Protein AF-0000000084927824 (afdb_homodimer)

Nearest PDB structures (foldseek):
  4s1b-assembly3_A  TM=7.396E-01  e=1.017E-05  Listeria monocytogenes EGD-e
  4s1b-assembly3_D-2  TM=6.831E-01  e=2.307E-05  Listeria monocytogenes EGD-e
  4s1c-assembly3_D-2  TM=7.052E-01  e=4.752E-05  Listeria monocytogenes EGD-e
  4s1c-assembly3_A  TM=6.854E-01  e=6.346E-05  Listeria monocytogenes EGD-e
  3tmc-assembly2_B  TM=7.322E-01  e=1.745E-04  Bdellovibrio bacteriovorus HD100

Structure (mmCIF, N/CA/C/O backbone):
data_AF-0000000084927824-model_v1
#
loop_
_entity.id
_entity.type
_entity.pdbx_description
1 polymer 'Metal dependent phosphohydrolase'
#
loop_
_atom_site.group_PDB
_atom_site.id
_atom_site.type_symbol
_atom_site.label_atom_id
_atom_site.label_alt_id
_atom_site.label_comp_id
_atom_site.label_asym_id
_atom_site.label_entity_id
_atom_site.label_seq_id
_atom_site.pdbx_PDB_ins_code
_atom_site.Cartn_x
_atom_site.Cartn_y
_atom_site.Cartn_z
_atom_site.occupancy
_atom_site.B_iso_or_equiv
_atom_site.auth_seq_id
_atom_site.auth_comp_id
_atom_site.auth_asym_id
_atom_site.auth_atom_id
_atom_site.pdbx_PDB_model_num
ATOM 1 N N . MET A 1 1 ? 12.656 4.324 -5.793 1 50.69 1 MET A N 1
ATOM 2 C CA . MET A 1 1 ? 11.93 4.684 -4.582 1 50.69 1 MET A CA 1
ATOM 3 C C . MET A 1 1 ? 10.461 4.285 -4.684 1 50.69 1 MET A C 1
ATOM 5 O O . MET A 1 1 ? 9.93 4.137 -5.789 1 50.69 1 MET A O 1
ATOM 9 N N . GLU A 1 2 ? 9.922 3.826 -3.609 1 74.81 2 GLU A N 1
ATOM 10 C CA . GLU A 1 2 ? 8.68 3.16 -3.225 1 74.81 2 GLU A CA 1
ATOM 11 C C . GLU A 1 2 ? 7.461 3.961 -3.678 1 74.81 2 GLU A C 1
ATOM 13 O O . GLU A 1 2 ? 6.363 3.412 -3.803 1 74.81 2 GLU A O 1
ATOM 18 N N . GLN A 1 3 ? 7.871 5.094 -4.488 1 82.06 3 GLN A N 1
ATOM 19 C CA . GLN A 1 3 ? 6.707 5.934 -4.75 1 82.06 3 GLN A CA 1
ATOM 20 C C . GLN A 1 3 ? 5.945 5.445 -5.98 1 82.06 3 GLN A C 1
ATOM 22 O O . GLN A 1 3 ? 4.715 5.496 -6.012 1 82.06 3 GLN A O 1
ATOM 27 N N . ASN A 1 4 ? 6.703 4.867 -6.902 1 89.62 4 ASN A N 1
ATOM 28 C CA . ASN A 1 4 ? 6.059 4.375 -8.117 1 89.62 4 ASN A CA 1
ATOM 29 C C . ASN A 1 4 ? 5.203 3.143 -7.832 1 89.62 4 ASN A C 1
ATOM 31 O O . ASN A 1 4 ? 4.133 2.979 -8.422 1 89.62 4 ASN A O 1
ATOM 35 N N . VAL A 1 5 ? 5.625 2.363 -6.902 1 93.88 5 VAL A N 1
ATOM 36 C CA . VAL A 1 5 ? 4.949 1.104 -6.613 1 93.88 5 VAL A CA 1
ATOM 37 C C . VAL A 1 5 ? 3.633 1.377 -5.887 1 93.88 5 VAL A C 1
ATOM 39 O O . VAL A 1 5 ? 2.598 0.804 -6.23 1 93.88 5 VAL A O 1
ATOM 42 N N . MET A 1 6 ? 3.658 2.311 -4.945 1 92.75 6 MET A N 1
ATOM 43 C CA . MET A 1 6 ? 2.449 2.617 -4.188 1 92.75 6 MET A CA 1
ATOM 44 C C . MET A 1 6 ? 1.394 3.262 -5.078 1 92.75 6 MET A C 1
ATOM 46 O O . MET A 1 6 ? 0.219 2.893 -5.023 1 92.75 6 MET A O 1
ATOM 50 N N . TRP A 1 7 ? 1.864 4.18 -5.863 1 92.12 7 TRP A N 1
ATOM 51 C CA . TRP A 1 7 ? 0.944 4.805 -6.809 1 92.12 7 TRP A CA 1
ATOM 52 C C . TRP A 1 7 ? 0.342 3.77 -7.75 1 92.12 7 TRP A C 1
ATOM 54 O O . TRP A 1 7 ? -0.869 3.766 -7.988 1 92.12 7 TRP A O 1
ATOM 64 N N . ALA A 1 8 ? 1.164 2.91 -8.289 1 95.5 8 ALA A N 1
ATOM 65 C CA . ALA A 1 8 ? 0.701 1.881 -9.219 1 95.5 8 ALA A CA 1
ATOM 66 C C . ALA A 1 8 ? -0.326 0.967 -8.555 1 95.5 8 ALA A C 1
ATOM 68 O O . ALA A 1 8 ? -1.367 0.664 -9.141 1 95.5 8 ALA A O 1
ATOM 69 N N . PHE A 1 9 ? -0.069 0.559 -7.328 1 96.56 9 PHE A N 1
ATOM 70 C CA . PHE A 1 9 ? -0.95 -0.364 -6.621 1 96.56 9 PHE A CA 1
ATOM 71 C C . PHE A 1 9 ? -2.332 0.248 -6.426 1 96.56 9 PHE A C 1
ATOM 73 O O . PHE A 1 9 ? -3.346 -0.396 -6.703 1 96.56 9 PHE A O 1
ATOM 80 N N . PHE A 1 10 ? -2.346 1.516 -6.055 1 95.12 10 PHE A N 1
ATOM 81 C CA . PHE A 1 10 ? -3.627 2.143 -5.75 1 95.12 10 PHE A CA 1
ATOM 82 C C . PHE A 1 10 ? -4.289 2.666 -7.02 1 95.12 10 PHE A C 1
ATOM 84 O O . PHE A 1 10 ? -5.402 3.195 -6.973 1 95.12 10 PHE A O 1
ATOM 91 N N . SER A 1 11 ? -3.656 2.49 -8.172 1 95 11 SER A N 1
ATOM 92 C CA . SER A 1 11 ? -4.262 2.812 -9.453 1 95 11 SER A CA 1
ATOM 93 C C . SER A 1 11 ? -4.949 1.596 -10.062 1 95 11 SER A C 1
ATOM 95 O O . SER A 1 11 ? -5.648 1.711 -11.078 1 95 11 SER A O 1
ATOM 97 N N . LEU A 1 12 ? -4.785 0.418 -9.453 1 96.88 12 LEU A N 1
ATOM 98 C CA . LEU A 1 12 ? -5.441 -0.801 -9.922 1 96.88 12 LEU A CA 1
ATOM 99 C C . LEU A 1 12 ? -6.941 -0.74 -9.664 1 96.88 12 LEU A C 1
ATOM 101 O O . LEU A 1 12 ? -7.398 -0.007 -8.789 1 96.88 12 LEU A O 1
ATOM 105 N N . PRO A 1 13 ? -7.711 -1.56 -10.445 1 95.25 13 PRO A N 1
ATOM 106 C CA . PRO A 1 13 ? -9.133 -1.683 -10.125 1 95.25 13 PRO A CA 1
ATOM 107 C C . PRO A 1 13 ? -9.383 -2.186 -8.703 1 95.25 13 PRO A C 1
ATOM 109 O O . PRO A 1 13 ? -8.641 -3.045 -8.211 1 95.25 13 PRO A O 1
ATOM 112 N N . PRO A 1 14 ? -10.438 -1.718 -8.07 1 93.94 14 PRO A N 1
ATOM 113 C CA . PRO A 1 14 ? -10.719 -2.08 -6.68 1 93.94 14 PRO A CA 1
ATOM 114 C C . PRO A 1 14 ? -10.781 -3.59 -6.465 1 93.94 14 PRO A C 1
ATOM 116 O O . PRO A 1 14 ? -10.336 -4.09 -5.426 1 93.94 14 PRO A O 1
ATOM 119 N N . SER A 1 15 ? -11.297 -4.277 -7.438 1 92.94 15 SER A N 1
ATOM 120 C CA . SER A 1 15 ? -11.406 -5.723 -7.293 1 92.94 15 SER A CA 1
ATOM 121 C C . SER A 1 15 ? -10.039 -6.383 -7.215 1 92.94 15 SER A C 1
ATOM 123 O O . SER A 1 15 ? -9.844 -7.344 -6.465 1 92.94 15 SER A O 1
ATOM 125 N N . ILE A 1 16 ? -9.062 -5.859 -7.961 1 95.56 16 ILE A N 1
ATOM 126 C CA . ILE A 1 16 ? -7.711 -6.402 -7.965 1 95.56 16 ILE A CA 1
ATOM 127 C C . ILE A 1 16 ? -7.012 -6.051 -6.652 1 95.56 16 ILE A C 1
ATOM 129 O O . ILE A 1 16 ? -6.312 -6.883 -6.074 1 95.56 16 ILE A O 1
ATOM 133 N N . ILE A 1 17 ? -7.262 -4.832 -6.184 1 95.81 17 ILE A N 1
ATOM 134 C CA . ILE A 1 17 ? -6.684 -4.398 -4.914 1 95.81 17 ILE A CA 1
ATOM 135 C C . ILE A 1 17 ? -7.191 -5.289 -3.785 1 95.81 17 ILE A C 1
ATOM 137 O O . ILE A 1 17 ? -6.406 -5.793 -2.979 1 95.81 17 ILE A O 1
ATOM 141 N N . LYS A 1 18 ? -8.453 -5.527 -3.771 1 93.06 18 LYS A N 1
ATOM 142 C CA . LYS A 1 18 ? -9.055 -6.359 -2.736 1 93.06 18 LYS A CA 1
ATOM 143 C C . LYS A 1 18 ? -8.492 -7.777 -2.773 1 93.06 18 LYS A C 1
ATOM 145 O O . LYS A 1 18 ? -8.125 -8.336 -1.735 1 93.06 18 LYS A O 1
ATOM 150 N N . HIS A 1 19 ? -8.453 -8.297 -3.916 1 93.62 19 HIS A N 1
ATOM 151 C CA . HIS A 1 19 ? -7.875 -9.633 -4.09 1 93.62 19 HIS A CA 1
ATOM 152 C C . HIS A 1 19 ? -6.438 -9.68 -3.582 1 93.62 19 HIS A C 1
ATOM 154 O O . HIS A 1 19 ? -6.066 -10.586 -2.84 1 93.62 19 HIS A O 1
ATOM 160 N N . SER A 1 20 ? -5.617 -8.711 -3.982 1 96.31 20 SER A N 1
ATOM 161 C CA . SER A 1 20 ? -4.207 -8.664 -3.609 1 96.31 20 SER A CA 1
ATOM 162 C C . SER A 1 20 ? -4.039 -8.578 -2.096 1 96.31 20 SER A C 1
ATOM 164 O O . SER A 1 20 ? -3.158 -9.227 -1.525 1 96.31 20 SER A O 1
ATOM 166 N N . ILE A 1 21 ? -4.906 -7.801 -1.459 1 94.44 21 ILE A N 1
ATOM 167 C CA . ILE A 1 21 ? -4.832 -7.645 -0.01 1 94.44 21 ILE A CA 1
ATOM 168 C C . ILE A 1 21 ? -5.184 -8.969 0.668 1 94.44 21 ILE A C 1
ATOM 170 O O . ILE A 1 21 ? -4.523 -9.375 1.626 1 94.44 21 ILE A O 1
ATOM 174 N N . ASN A 1 22 ? -6.203 -9.625 0.188 1 92.19 22 ASN A N 1
ATOM 175 C CA . ASN A 1 22 ? -6.582 -10.922 0.74 1 92.19 22 ASN A CA 1
ATOM 176 C C . ASN A 1 22 ? -5.453 -11.945 0.595 1 92.19 22 ASN A C 1
ATOM 178 O O . ASN A 1 22 ? -5.148 -12.672 1.537 1 92.19 22 ASN A O 1
ATOM 182 N N . VAL A 1 23 ? -4.887 -11.992 -0.559 1 93.56 23 VAL A N 1
ATOM 183 C CA . VAL A 1 23 ? -3.775 -12.898 -0.801 1 93.56 23 VAL A CA 1
ATOM 184 C C . VAL A 1 23 ? -2.623 -12.578 0.145 1 93.56 23 VAL A C 1
ATOM 186 O O . VAL A 1 23 ? -2.018 -13.477 0.732 1 93.56 23 VAL A O 1
ATOM 189 N N . ALA A 1 24 ? -2.322 -11.305 0.264 1 95.06 24 ALA A N 1
ATOM 190 C CA . ALA A 1 24 ? -1.24 -10.852 1.138 1 95.06 24 ALA A CA 1
ATOM 191 C C . ALA A 1 24 ? -1.473 -11.312 2.576 1 95.06 24 ALA A C 1
ATOM 193 O O . ALA A 1 24 ? -0.564 -11.844 3.221 1 95.06 24 ALA A O 1
ATOM 194 N N . LYS A 1 25 ? -2.658 -11.156 3.066 1 92.12 25 LYS A N 1
ATOM 195 C CA . LYS A 1 25 ? -2.99 -11.523 4.441 1 92.12 25 LYS A CA 1
ATOM 196 C C . LYS A 1 25 ? -2.898 -13.031 4.648 1 92.12 25 LYS A C 1
ATOM 198 O O . LYS A 1 25 ? -2.414 -13.492 5.684 1 92.12 25 LYS A O 1
ATOM 203 N N . LEU A 1 26 ? -3.361 -13.758 3.723 1 89.5 26 LEU A N 1
ATOM 204 C CA . LEU A 1 26 ? -3.273 -15.211 3.793 1 89.5 26 LEU A CA 1
ATOM 205 C C . LEU A 1 26 ? -1.818 -15.672 3.764 1 89.5 26 LEU A C 1
ATOM 207 O O . LEU A 1 26 ? -1.435 -16.578 4.508 1 89.5 26 LEU A O 1
ATOM 211 N N . CYS A 1 27 ? -1.072 -15.023 2.918 1 92.19 27 CYS A N 1
ATOM 212 C CA . CYS A 1 27 ? 0.355 -15.32 2.852 1 92.19 27 CYS A CA 1
ATOM 213 C C . CYS A 1 27 ? 1.029 -15.055 4.191 1 92.19 27 CYS A C 1
ATOM 215 O O . CYS A 1 27 ? 1.838 -15.859 4.656 1 92.19 27 CYS A O 1
ATOM 217 N N . GLN A 1 28 ? 0.671 -13.977 4.754 1 92.12 28 GLN A N 1
ATOM 218 C CA . GLN A 1 28 ? 1.229 -13.617 6.051 1 92.12 28 GLN A CA 1
ATOM 219 C C . GLN A 1 28 ? 0.93 -14.688 7.098 1 92.12 28 GLN A C 1
ATOM 221 O O . GLN A 1 28 ? 1.811 -15.07 7.871 1 92.12 28 GLN A O 1
ATOM 226 N N . LYS A 1 29 ? -0.23 -15.164 7.129 1 87.25 29 LYS A N 1
ATOM 227 C CA . LYS A 1 29 ? -0.645 -16.188 8.078 1 87.25 29 LYS A CA 1
ATOM 228 C C . LYS A 1 29 ? 0.129 -17.484 7.859 1 87.25 29 LYS A C 1
ATOM 230 O O . LYS A 1 29 ? 0.484 -18.172 8.82 1 87.25 29 LYS A O 1
ATOM 235 N N . ILE A 1 30 ? 0.366 -17.781 6.688 1 86.56 30 ILE A N 1
ATOM 236 C CA . ILE A 1 30 ? 1.065 -19 6.328 1 86.56 30 ILE A CA 1
ATOM 237 C C . ILE A 1 30 ? 2.543 -18.891 6.699 1 86.56 30 ILE A C 1
ATOM 239 O O . ILE A 1 30 ? 3.162 -19.859 7.121 1 86.56 30 ILE A O 1
ATOM 243 N N . ALA A 1 31 ? 3.094 -17.719 6.562 1 88.94 31 ALA A N 1
ATOM 244 C CA . ALA A 1 31 ? 4.508 -17.469 6.832 1 88.94 31 ALA A CA 1
ATOM 245 C C . ALA A 1 31 ? 4.891 -17.938 8.234 1 88.94 31 ALA A C 1
ATOM 247 O O . ALA A 1 31 ? 6 -18.438 8.445 1 88.94 31 ALA A O 1
ATOM 248 N N . GLN A 1 32 ? 3.99 -17.781 9.109 1 81.81 32 GLN A N 1
ATOM 249 C CA . GLN A 1 32 ? 4.238 -18.156 10.5 1 81.81 32 GLN A CA 1
ATOM 250 C C . GLN A 1 32 ? 4.52 -19.656 10.625 1 81.81 32 GLN A C 1
ATOM 252 O O . GLN A 1 32 ? 5.238 -20.078 11.531 1 81.81 32 GLN A O 1
ATOM 257 N N . HIS A 1 33 ? 4.059 -20.391 9.688 1 79.69 33 HIS A N 1
ATOM 258 C CA . HIS A 1 33 ? 4.203 -21.844 9.742 1 79.69 33 HIS A CA 1
ATOM 259 C C . HIS A 1 33 ? 5.469 -22.297 9.023 1 79.69 33 HIS A C 1
ATOM 261 O O . HIS A 1 33 ? 5.898 -23.438 9.18 1 79.69 33 HIS A O 1
ATOM 267 N N . PHE A 1 34 ? 6.145 -21.484 8.156 1 81.81 34 PHE A N 1
ATOM 268 C CA . PHE A 1 34 ? 7.285 -21.891 7.344 1 81.81 34 PHE A CA 1
ATOM 269 C C . PHE A 1 34 ? 8.531 -21.109 7.746 1 81.81 34 PHE A C 1
ATOM 271 O O . PHE A 1 34 ? 9.57 -21.203 7.086 1 81.81 34 PHE A O 1
ATOM 278 N N . ASP A 1 35 ? 8.625 -20.469 8.742 1 85.5 35 ASP A N 1
ATOM 279 C CA . ASP A 1 35 ? 9.766 -19.672 9.211 1 85.5 35 ASP A CA 1
ATOM 280 C C . ASP A 1 35 ? 10.18 -18.641 8.164 1 85.5 35 ASP A C 1
ATOM 282 O O . ASP A 1 35 ? 11.352 -18.547 7.809 1 85.5 35 ASP A O 1
ATOM 286 N N . ILE A 1 36 ? 9.289 -18.219 7.461 1 90.94 36 ILE A N 1
ATOM 287 C CA . ILE A 1 36 ? 9.484 -17.156 6.488 1 90.94 36 ILE A CA 1
ATOM 288 C C . ILE A 1 36 ? 9.102 -15.805 7.109 1 90.94 36 ILE A C 1
ATOM 290 O O . ILE A 1 36 ? 8.156 -15.734 7.902 1 90.94 36 ILE A O 1
ATOM 294 N N . ASP A 1 37 ? 9.883 -14.766 6.754 1 94.19 37 ASP A N 1
ATOM 295 C CA . ASP A 1 37 ? 9.523 -13.422 7.199 1 94.19 37 ASP A CA 1
ATOM 296 C C . ASP A 1 37 ? 8.102 -13.062 6.762 1 94.19 37 ASP A C 1
ATOM 298 O O . ASP A 1 37 ? 7.812 -13.016 5.566 1 94.19 37 ASP A O 1
ATOM 302 N N . ASP A 1 38 ? 7.254 -12.859 7.766 1 94.06 38 ASP A N 1
ATOM 303 C CA . ASP A 1 38 ? 5.836 -12.656 7.48 1 94.06 38 ASP A CA 1
ATOM 304 C C . ASP A 1 38 ? 5.613 -11.383 6.676 1 94.06 38 ASP A C 1
ATOM 306 O O . ASP A 1 38 ? 4.742 -11.336 5.805 1 94.06 38 ASP A O 1
ATOM 310 N N . LYS A 1 39 ? 6.414 -10.352 6.867 1 94.75 39 LYS A N 1
ATOM 311 C CA . LYS A 1 39 ? 6.258 -9.102 6.125 1 94.75 39 LYS A CA 1
ATOM 312 C C . LYS A 1 39 ? 6.703 -9.266 4.676 1 94.75 39 LYS A C 1
ATOM 314 O O . LYS A 1 39 ? 6.117 -8.664 3.771 1 94.75 39 LYS A O 1
ATOM 319 N N . LEU A 1 40 ? 7.695 -10.07 4.508 1 94.94 40 LEU A N 1
ATOM 320 C CA . LEU A 1 40 ? 8.156 -10.367 3.156 1 94.94 40 LEU A CA 1
ATOM 321 C C . LEU A 1 40 ? 7.082 -11.109 2.367 1 94.94 40 LEU A C 1
ATOM 323 O O . LEU A 1 40 ? 6.758 -10.727 1.239 1 94.94 40 LEU A O 1
ATOM 327 N N . LEU A 1 41 ? 6.543 -12.148 2.99 1 96.06 41 LEU A N 1
ATOM 328 C CA . LEU A 1 41 ? 5.559 -12.953 2.281 1 96.06 41 LEU A CA 1
ATOM 329 C C . LEU A 1 41 ? 4.27 -12.172 2.061 1 96.06 41 LEU A C 1
ATOM 331 O O . LEU A 1 41 ? 3.6 -12.344 1.038 1 96.06 41 LEU A O 1
ATOM 335 N N . PHE A 1 42 ? 3.971 -11.32 3.008 1 96.31 42 PHE A N 1
ATOM 336 C CA . PHE A 1 42 ? 2.863 -10.391 2.83 1 96.31 42 PHE A CA 1
ATOM 337 C C . PHE A 1 42 ? 3.072 -9.531 1.59 1 96.31 42 PHE A C 1
ATOM 339 O O . PHE A 1 42 ? 2.174 -9.406 0.755 1 96.31 42 PHE A O 1
ATOM 346 N N . THR A 1 43 ? 4.188 -8.961 1.486 1 96.5 43 THR A N 1
ATOM 347 C CA . THR A 1 43 ? 4.496 -8.039 0.399 1 96.5 43 THR A CA 1
ATOM 348 C C . THR A 1 43 ? 4.516 -8.773 -0.941 1 96.5 43 THR A C 1
ATOM 350 O O . THR A 1 43 ? 4.082 -8.227 -1.958 1 96.5 43 THR A O 1
ATOM 353 N N . CYS A 1 44 ? 4.992 -10.039 -0.917 1 97.06 44 CYS A N 1
ATOM 354 C CA . CYS A 1 44 ? 4.949 -10.867 -2.119 1 97.06 44 CYS A CA 1
ATOM 355 C C . CYS A 1 44 ? 3.516 -11.047 -2.607 1 97.06 44 CYS A C 1
ATOM 357 O O . CYS A 1 44 ? 3.232 -10.859 -3.793 1 97.06 44 CYS A O 1
ATOM 359 N N . GLY A 1 45 ? 2.68 -11.336 -1.647 1 96.56 45 GLY A N 1
ATOM 360 C CA . GLY A 1 45 ? 1.277 -11.516 -1.991 1 96.56 45 GLY A CA 1
ATOM 361 C C . GLY A 1 45 ? 0.602 -10.234 -2.434 1 96.56 45 GLY A C 1
ATOM 362 O O . GLY A 1 45 ? -0.222 -10.242 -3.35 1 96.56 45 GLY A O 1
ATOM 363 N N . LEU A 1 46 ? 1.007 -9.133 -1.848 1 97.12 46 LEU A N 1
ATOM 364 C CA . LEU A 1 46 ? 0.373 -7.84 -2.084 1 97.12 46 LEU A CA 1
ATOM 365 C C . LEU A 1 46 ? 0.606 -7.375 -3.518 1 97.12 46 LEU A C 1
ATOM 367 O O . LEU A 1 46 ? -0.304 -6.844 -4.16 1 97.12 46 LEU A O 1
ATOM 371 N N . PHE A 1 47 ? 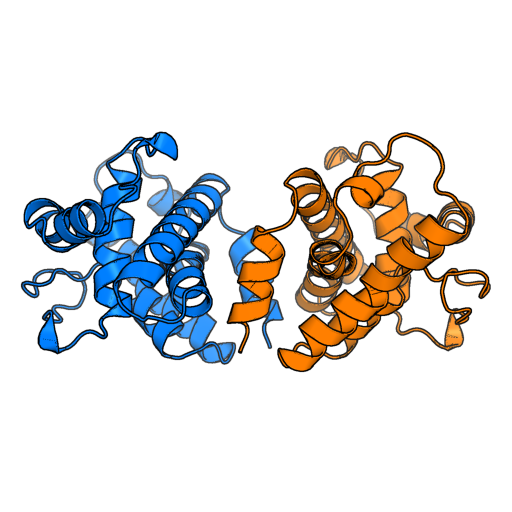1.785 -7.605 -4.055 1 97.56 47 PHE A N 1
ATOM 372 C CA . PHE A 1 47 ? 2.146 -6.941 -5.301 1 97.56 47 PHE A CA 1
ATOM 373 C C . PHE A 1 47 ? 2.193 -7.941 -6.449 1 97.56 47 PHE A C 1
ATOM 375 O O . PHE A 1 47 ? 2.545 -7.586 -7.578 1 97.56 47 PHE A O 1
ATOM 382 N N . HIS A 1 48 ? 1.787 -9.195 -6.242 1 98.19 48 HIS A N 1
ATOM 383 C CA . HIS A 1 48 ? 1.98 -10.227 -7.254 1 98.19 48 HIS A CA 1
ATOM 384 C C . HIS A 1 48 ? 1.284 -9.852 -8.562 1 98.19 48 HIS A C 1
ATOM 386 O O . HIS A 1 48 ? 1.808 -10.117 -9.648 1 98.19 48 HIS A O 1
ATOM 392 N N . ASP A 1 49 ? 0.163 -9.172 -8.484 1 98.06 49 ASP A N 1
ATOM 393 C CA . ASP A 1 49 ? -0.672 -8.891 -9.648 1 98.06 49 ASP A CA 1
ATOM 394 C C . ASP A 1 49 ? -0.542 -7.426 -10.07 1 98.06 49 ASP A C 1
ATOM 396 O O . ASP A 1 49 ? -1.343 -6.93 -10.867 1 98.06 49 ASP A O 1
ATOM 400 N N . ILE A 1 50 ? 0.457 -6.688 -9.578 1 98.19 50 ILE A N 1
ATOM 401 C CA . ILE A 1 50 ? 0.558 -5.242 -9.758 1 98.19 50 ILE A CA 1
ATOM 402 C C . ILE A 1 50 ? 0.711 -4.918 -11.242 1 98.19 50 ILE A C 1
ATOM 404 O O . ILE A 1 50 ? 0.301 -3.846 -11.695 1 98.19 50 ILE A O 1
ATOM 408 N N . GLY A 1 51 ? 1.208 -5.797 -12.055 1 98.56 51 GLY A N 1
ATOM 409 C CA . GLY A 1 51 ? 1.42 -5.586 -13.477 1 98.56 51 GLY A CA 1
ATOM 410 C C . GLY A 1 51 ? 0.127 -5.496 -14.266 1 98.56 51 GLY A C 1
ATOM 411 O O . GLY A 1 51 ? 0.125 -5.055 -15.414 1 98.56 51 GLY A O 1
ATOM 412 N N . LYS A 1 52 ? -0.999 -5.871 -13.656 1 98.44 52 LYS A N 1
ATOM 413 C CA . LYS A 1 52 ? -2.291 -5.781 -14.328 1 98.44 52 LYS A CA 1
ATOM 414 C C . LYS A 1 52 ? -2.648 -4.328 -14.641 1 98.44 52 LYS A C 1
ATOM 416 O O . LYS A 1 52 ? -3.516 -4.062 -15.477 1 98.44 52 LYS A O 1
ATOM 421 N N . LEU A 1 53 ? -1.954 -3.463 -13.969 1 97.44 53 LEU A N 1
ATOM 422 C CA . LEU A 1 53 ? -2.104 -2.039 -14.242 1 97.44 53 LEU A CA 1
ATOM 423 C C . LEU A 1 53 ? -1.845 -1.745 -15.719 1 97.44 53 LEU A C 1
ATOM 425 O O . LEU A 1 53 ? -2.41 -0.801 -16.281 1 97.44 53 LEU A O 1
ATOM 429 N N . TYR A 1 54 ? -1.04 -2.545 -16.344 1 97.81 54 TYR A N 1
ATOM 430 C CA . TYR A 1 54 ? -0.581 -2.236 -17.703 1 97.81 54 TYR A CA 1
ATOM 431 C C . TYR A 1 54 ? -1.303 -3.096 -18.734 1 97.81 54 TYR A C 1
ATOM 433 O O . TYR A 1 54 ? -0.929 -3.111 -19.906 1 97.81 54 TYR A O 1
ATOM 441 N N . ILE A 1 55 ? -2.275 -3.857 -18.328 1 98.06 55 ILE A N 1
ATOM 442 C CA . ILE A 1 55 ? -3.078 -4.676 -19.234 1 98.06 55 ILE A CA 1
ATOM 443 C C . ILE A 1 55 ? -4.305 -3.891 -19.688 1 98.06 55 ILE A C 1
ATOM 445 O O . ILE A 1 55 ? -4.941 -3.197 -18.891 1 98.06 55 ILE A O 1
ATOM 449 N N . ASP A 1 56 ? -4.664 -3.98 -20.922 1 96.5 56 ASP A N 1
ATOM 450 C CA . ASP A 1 56 ? -5.84 -3.332 -21.484 1 96.5 56 ASP A CA 1
ATOM 451 C C . ASP A 1 56 ? -7.102 -3.691 -20.703 1 96.5 56 ASP A C 1
ATOM 453 O O . ASP A 1 56 ? -7.336 -4.863 -20.406 1 96.5 56 ASP A O 1
ATOM 457 N N . GLU A 1 57 ? -7.82 -2.676 -20.438 1 94.88 57 GLU A N 1
ATOM 458 C CA . GLU A 1 57 ? -9.016 -2.846 -19.625 1 94.88 57 GLU A CA 1
ATOM 459 C C . GLU A 1 57 ? -10 -3.818 -20.266 1 94.88 57 GLU A C 1
ATOM 461 O O . GLU A 1 57 ? -10.695 -4.559 -19.578 1 94.88 57 GLU A O 1
ATOM 466 N N . GLN A 1 58 ? -10.062 -3.84 -21.594 1 94.5 58 GLN A N 1
ATOM 467 C CA . GLN A 1 58 ? -10.984 -4.719 -22.312 1 94.5 58 GLN A CA 1
ATOM 468 C C . GLN A 1 58 ? -10.609 -6.184 -22.125 1 94.5 58 GLN A C 1
ATOM 470 O O . GLN A 1 58 ? -11.477 -7.055 -22.078 1 94.5 58 GLN A O 1
ATOM 475 N N . ILE A 1 59 ? -9.344 -6.367 -22.031 1 96.19 59 ILE A N 1
ATOM 476 C CA . ILE A 1 59 ? -8.859 -7.727 -21.812 1 96.19 59 ILE A CA 1
ATOM 477 C C . ILE A 1 59 ? -9 -8.102 -20.344 1 96.19 59 ILE A C 1
ATOM 479 O O . ILE A 1 59 ? -9.453 -9.203 -20.016 1 96.19 59 ILE A O 1
ATOM 483 N N . LEU A 1 60 ? -8.688 -7.18 -19.453 1 94.31 60 LEU A N 1
ATOM 484 C CA . LEU A 1 60 ? -8.703 -7.387 -18.016 1 94.31 60 LEU A CA 1
ATOM 485 C C . LEU A 1 60 ? -10.109 -7.719 -17.531 1 94.31 60 LEU A C 1
ATOM 487 O O . LEU A 1 60 ? -10.289 -8.547 -16.641 1 94.31 60 LEU A O 1
ATOM 491 N N . ASN A 1 61 ? -11.086 -7.156 -18.125 1 91.31 61 ASN A N 1
ATOM 492 C CA . ASN A 1 61 ? -12.461 -7.27 -17.641 1 91.31 61 ASN A CA 1
ATOM 493 C C . ASN A 1 61 ? -13.297 -8.188 -18.531 1 91.31 61 ASN A C 1
ATOM 495 O O . ASN A 1 61 ? -14.516 -8.258 -18.375 1 91.31 61 ASN A O 1
ATOM 499 N N . LYS A 1 62 ? -12.656 -8.812 -19.406 1 91.25 62 LYS A N 1
ATOM 500 C CA . LYS A 1 62 ? -13.398 -9.672 -20.328 1 91.25 62 LYS A CA 1
ATOM 501 C C . LYS A 1 62 ? -14.07 -10.82 -19.594 1 91.25 62 LYS A C 1
ATOM 503 O O . LYS A 1 62 ? -13.43 -11.523 -18.812 1 91.25 62 LYS A O 1
ATOM 508 N N . ARG A 1 63 ? -15.328 -10.93 -19.875 1 88.75 63 ARG A N 1
ATOM 509 C CA . ARG A 1 63 ? -16.125 -11.938 -19.172 1 88.75 63 ARG A CA 1
ATOM 510 C C . ARG A 1 63 ? -16.062 -13.281 -19.891 1 88.75 63 ARG A C 1
ATOM 512 O O . ARG A 1 63 ? -16.25 -14.328 -19.266 1 88.75 63 ARG A O 1
ATOM 519 N N . SER A 1 64 ? -15.781 -13.258 -21.156 1 89.81 64 SER A N 1
ATOM 520 C CA . SER A 1 64 ? -15.656 -14.477 -21.953 1 89.81 64 SER A CA 1
ATOM 521 C C . SER A 1 64 ? -14.211 -14.977 -21.969 1 89.81 64 SER A C 1
ATOM 523 O O . SER A 1 64 ? -13.312 -14.32 -21.438 1 89.81 64 SER A O 1
ATOM 525 N N . CYS A 1 65 ? -14.023 -16.141 -22.594 1 91.25 65 CYS A N 1
ATOM 526 C CA . CYS A 1 65 ? -12.688 -16.703 -22.688 1 91.25 65 CYS A CA 1
ATOM 527 C C . CYS A 1 65 ? -11.773 -15.82 -23.531 1 91.25 65 CYS A C 1
ATOM 529 O O . CYS A 1 65 ? -12.211 -15.273 -24.547 1 91.25 65 CYS A O 1
ATOM 531 N N . LEU A 1 66 ? -10.617 -15.719 -23.031 1 94 66 LEU A N 1
ATOM 532 C CA . LEU A 1 66 ? -9.625 -14.984 -23.797 1 94 66 LEU A CA 1
ATOM 533 C C . LEU A 1 66 ? -9.203 -15.773 -25.031 1 94 66 LEU A C 1
ATOM 535 O O . LEU A 1 66 ? -9.062 -17 -24.984 1 94 66 LEU A O 1
ATOM 539 N N . THR A 1 67 ? -9.07 -15.016 -26.125 1 96.12 67 THR A N 1
ATOM 540 C CA . THR A 1 67 ? -8.422 -15.641 -27.266 1 96.12 67 THR A CA 1
ATOM 541 C C . THR A 1 67 ? -6.953 -15.938 -26.953 1 96.12 67 THR A C 1
ATOM 543 O O . THR A 1 67 ? -6.43 -15.492 -25.922 1 96.12 67 THR A O 1
ATOM 546 N N . LYS A 1 68 ? -6.332 -16.75 -27.844 1 95.5 68 LYS A N 1
ATOM 547 C CA . LYS A 1 68 ? -4.918 -17.047 -27.656 1 95.5 68 LYS A CA 1
ATOM 548 C C . LYS A 1 68 ? -4.082 -15.773 -27.625 1 95.5 68 LYS A C 1
ATOM 550 O O . LYS A 1 68 ? -3.164 -15.656 -26.812 1 95.5 68 LYS A O 1
ATOM 555 N N . GLU A 1 69 ? -4.449 -14.875 -28.469 1 96.62 69 GLU A N 1
ATOM 556 C CA . GLU A 1 69 ? -3.73 -13.602 -28.531 1 96.62 69 GLU A CA 1
ATOM 557 C C . GLU A 1 69 ? -3.949 -12.781 -27.266 1 96.62 69 GLU A C 1
ATOM 559 O O . GLU A 1 69 ? -3.004 -12.195 -26.734 1 96.62 69 GLU A O 1
ATOM 564 N N . GLU A 1 70 ? -5.164 -12.711 -26.812 1 96.62 70 GLU A N 1
ATOM 565 C CA . GLU A 1 70 ? -5.496 -11.961 -25.594 1 96.62 70 GLU A CA 1
ATOM 566 C C . GLU A 1 70 ? -4.832 -12.57 -24.375 1 96.62 70 GLU A C 1
ATOM 568 O O . GLU A 1 70 ? -4.398 -11.852 -23.469 1 96.62 70 GLU A O 1
ATOM 573 N N . PHE A 1 71 ? -4.719 -13.852 -24.406 1 95.94 71 PHE A N 1
ATOM 574 C CA . PHE A 1 71 ? -4.082 -14.555 -23.297 1 95.94 71 PHE A CA 1
ATOM 575 C C . PHE A 1 71 ? -2.602 -14.203 -23.203 1 95.94 71 PHE A C 1
ATOM 577 O O . PHE A 1 71 ? -2.066 -14.016 -22.109 1 95.94 71 PHE A O 1
ATOM 584 N N . GLU A 1 72 ? -2.006 -14.164 -24.359 1 96.81 72 GLU A N 1
ATOM 585 C CA . GLU A 1 72 ? -0.594 -13.789 -24.391 1 96.81 72 GLU A CA 1
ATOM 586 C C . GLU A 1 72 ? -0.386 -12.375 -23.859 1 96.81 72 GLU A C 1
ATOM 588 O O . GLU A 1 72 ? 0.614 -12.102 -23.188 1 96.81 72 GLU A O 1
ATOM 593 N N . ILE A 1 73 ? -1.341 -11.531 -24.109 1 97.31 73 ILE A N 1
ATOM 594 C CA . ILE A 1 73 ? -1.287 -10.172 -23.578 1 97.31 73 ILE A CA 1
ATOM 595 C C . ILE A 1 73 ? -1.465 -10.203 -22.062 1 97.31 73 ILE A C 1
ATOM 597 O O . ILE A 1 73 ? -0.721 -9.539 -21.328 1 97.31 73 ILE A O 1
ATOM 601 N N . MET A 1 74 ? -2.379 -10.977 -21.594 1 97 74 MET A N 1
ATOM 602 C CA . MET A 1 74 ? -2.658 -11.094 -20.172 1 97 74 MET A CA 1
ATOM 603 C C . MET A 1 74 ? -1.441 -11.617 -19.422 1 97 74 MET A C 1
ATOM 605 O O . MET A 1 74 ? -1.128 -11.141 -18.328 1 97 74 MET A O 1
ATOM 609 N N . LYS A 1 75 ? -0.742 -12.531 -20.016 1 97.12 75 LYS A N 1
ATOM 610 C CA . LYS A 1 75 ? 0.426 -13.141 -19.391 1 97.12 75 LYS A CA 1
ATOM 611 C C . LYS A 1 75 ? 1.502 -12.102 -19.094 1 97.12 75 LYS A C 1
ATOM 613 O O . LYS A 1 75 ? 2.283 -12.266 -18.156 1 97.12 75 LYS A O 1
ATOM 618 N N . GLN A 1 76 ? 1.472 -11.031 -19.828 1 98.19 76 GLN A N 1
ATOM 619 C CA . GLN A 1 76 ? 2.525 -10.023 -19.734 1 98.19 76 GLN A CA 1
ATOM 620 C C . GLN A 1 76 ? 2.428 -9.242 -18.438 1 98.19 76 GLN A C 1
ATOM 622 O O . GLN A 1 76 ? 3.371 -8.555 -18.047 1 98.19 76 GLN A O 1
ATOM 627 N N . HIS A 1 77 ? 1.23 -9.359 -17.719 1 98.62 77 HIS A N 1
ATOM 628 C CA . HIS A 1 77 ? 1.157 -8.641 -16.453 1 98.62 77 HIS A CA 1
ATOM 629 C C . HIS A 1 77 ? 2.234 -9.125 -15.484 1 98.62 77 HIS A C 1
ATOM 631 O O . HIS A 1 77 ? 2.695 -8.359 -14.633 1 98.62 77 HIS A O 1
ATOM 637 N N . THR A 1 78 ? 2.65 -10.438 -15.641 1 98.62 78 THR A N 1
ATOM 638 C CA . THR A 1 78 ? 3.699 -10.953 -14.766 1 98.62 78 THR A CA 1
ATOM 639 C C . THR A 1 78 ? 5.035 -10.273 -15.062 1 98.62 78 THR A C 1
ATOM 641 O O . THR A 1 78 ? 5.77 -9.922 -14.141 1 98.62 78 THR A O 1
ATOM 644 N N . VAL A 1 79 ? 5.34 -9.992 -16.312 1 98.62 79 VAL A N 1
ATOM 645 C CA . VAL A 1 79 ? 6.582 -9.352 -16.75 1 98.62 79 VAL A CA 1
ATOM 646 C C . VAL A 1 79 ? 6.547 -7.871 -16.375 1 98.62 79 VAL A C 1
ATOM 648 O O . VAL A 1 79 ? 7.516 -7.34 -15.828 1 98.62 79 VAL A O 1
ATOM 651 N N . TYR A 1 80 ? 5.406 -7.207 -16.641 1 98.5 80 TYR A N 1
ATOM 652 C CA . TYR A 1 80 ? 5.258 -5.797 -16.297 1 98.5 80 TYR A CA 1
ATOM 653 C C . TYR A 1 80 ? 5.418 -5.578 -14.805 1 98.5 80 TYR A C 1
ATOM 655 O O . TYR A 1 80 ? 6.07 -4.625 -14.375 1 98.5 80 TYR A O 1
ATOM 663 N N . GLY A 1 81 ? 4.754 -6.473 -14.023 1 98.31 81 GLY A N 1
ATOM 664 C CA . GLY A 1 81 ? 4.895 -6.375 -12.586 1 98.31 81 GLY A CA 1
ATOM 665 C C . GLY A 1 81 ? 6.324 -6.543 -12.109 1 98.31 81 GLY A C 1
ATOM 666 O O . GLY A 1 81 ? 6.809 -5.762 -11.289 1 98.31 81 GLY A O 1
ATOM 667 N N . TYR A 1 82 ? 6.996 -7.547 -12.68 1 98.25 82 TYR A N 1
ATOM 668 C CA . TYR A 1 82 ? 8.398 -7.785 -12.359 1 98.25 82 TYR A CA 1
ATOM 669 C C . TYR A 1 82 ? 9.242 -6.551 -12.656 1 98.25 82 TYR A C 1
ATOM 671 O O . TYR A 1 82 ? 10.031 -6.113 -11.812 1 98.25 82 TYR A O 1
ATOM 679 N N . GLU A 1 83 ? 9.109 -5.953 -13.766 1 98.06 83 GLU A N 1
ATOM 680 C CA . GLU A 1 83 ? 9.914 -4.816 -14.211 1 98.06 83 GLU A CA 1
ATOM 681 C C . GLU A 1 83 ? 9.648 -3.586 -13.344 1 98.06 83 GLU A C 1
ATOM 683 O O . GLU A 1 83 ? 10.578 -2.893 -12.938 1 98.06 83 GLU A O 1
ATOM 688 N N . LEU A 1 84 ? 8.375 -3.348 -13.078 1 96.75 84 LEU A N 1
ATOM 689 C CA . LEU A 1 84 ? 8.008 -2.211 -12.242 1 96.75 84 LEU A CA 1
ATOM 690 C C . LEU A 1 84 ? 8.648 -2.326 -10.859 1 96.75 84 LEU A C 1
ATOM 692 O O . LEU A 1 84 ? 9.227 -1.36 -10.359 1 96.75 84 LEU A O 1
ATOM 696 N N . LEU A 1 85 ? 8.531 -3.49 -10.281 1 96.38 85 LEU A N 1
ATOM 697 C CA . LEU A 1 85 ? 9.062 -3.705 -8.938 1 96.38 85 LEU A CA 1
ATOM 698 C C . LEU A 1 85 ? 10.586 -3.646 -8.938 1 96.38 85 LEU A C 1
ATOM 700 O O . LEU A 1 85 ? 11.188 -3.055 -8.039 1 96.38 85 LEU A O 1
ATOM 704 N N . LYS A 1 86 ? 11.172 -4.199 -9.961 1 96.06 86 LYS A N 1
ATOM 705 C CA . LYS A 1 86 ? 12.625 -4.195 -10.086 1 96.06 86 LYS A CA 1
ATOM 706 C C . LYS A 1 86 ? 13.164 -2.773 -10.25 1 96.06 86 LYS A C 1
ATOM 708 O O . LYS A 1 86 ? 14.125 -2.389 -9.586 1 96.06 86 LYS A O 1
ATOM 713 N N . GLU A 1 87 ? 12.531 -2.045 -11.062 1 94.5 87 GLU A N 1
ATOM 714 C CA . GLU A 1 87 ? 12.938 -0.664 -11.305 1 94.5 87 GLU A CA 1
ATOM 715 C C . GLU A 1 87 ? 12.781 0.187 -10.047 1 94.5 87 GLU A C 1
ATOM 717 O O . GLU A 1 87 ? 13.453 1.209 -9.898 1 94.5 87 GLU A O 1
ATOM 722 N N . SER A 1 88 ? 11.914 -0.256 -9.258 1 92.44 88 SER A N 1
ATOM 723 C CA . SER A 1 88 ? 11.648 0.491 -8.031 1 92.44 88 SER A CA 1
ATOM 724 C C . SER A 1 88 ? 12.492 -0.03 -6.875 1 92.44 88 SER A C 1
ATOM 726 O O . SER A 1 88 ? 12.25 0.318 -5.715 1 92.44 88 SER A O 1
ATOM 728 N N . ASN A 1 89 ? 13.398 -0.966 -7.164 1 90.69 89 ASN A N 1
ATOM 729 C CA . ASN A 1 89 ? 14.359 -1.515 -6.215 1 90.69 89 ASN A CA 1
ATOM 730 C C . ASN A 1 89 ? 13.672 -2.256 -5.078 1 90.69 89 ASN A C 1
ATOM 732 O O . ASN A 1 89 ? 14.039 -2.105 -3.912 1 90.69 89 ASN A O 1
ATOM 736 N N . VAL A 1 90 ? 12.641 -2.938 -5.41 1 92.56 90 VAL A N 1
ATOM 737 C CA . VAL A 1 90 ? 11.938 -3.789 -4.457 1 92.56 90 VAL A CA 1
ATOM 738 C C . VAL A 1 90 ? 12.68 -5.117 -4.305 1 92.56 90 VAL A C 1
ATOM 740 O O . VAL A 1 90 ? 13.484 -5.488 -5.16 1 92.56 90 VAL A O 1
ATOM 743 N N . ASN A 1 91 ? 12.516 -5.75 -3.176 1 93.88 91 ASN A N 1
ATOM 744 C CA . ASN A 1 91 ? 13.117 -7.047 -2.881 1 93.88 91 ASN A CA 1
ATOM 745 C C . ASN A 1 91 ? 12.938 -8.023 -4.039 1 93.88 91 ASN A C 1
ATOM 747 O O . ASN A 1 91 ? 11.852 -8.133 -4.605 1 93.88 91 ASN A O 1
ATOM 751 N N . GLU A 1 92 ? 14.008 -8.727 -4.352 1 96.5 92 GLU A N 1
ATOM 752 C CA . GLU A 1 92 ? 14.023 -9.625 -5.5 1 96.5 92 GLU A CA 1
ATOM 753 C C . GLU A 1 92 ? 12.953 -10.703 -5.371 1 96.5 92 GLU A C 1
ATOM 755 O O . GLU A 1 92 ? 12.359 -11.117 -6.367 1 96.5 92 GLU A O 1
ATOM 760 N N . LEU A 1 93 ? 12.688 -11.18 -4.203 1 97.06 93 LEU A N 1
ATOM 761 C CA . LEU A 1 93 ? 11.695 -12.234 -3.994 1 97.06 93 LEU A CA 1
ATOM 762 C C . LEU A 1 93 ? 10.289 -11.719 -4.281 1 97.06 93 LEU A C 1
ATOM 764 O O . LEU A 1 93 ? 9.438 -12.477 -4.762 1 97.06 93 LEU A O 1
ATOM 768 N N . VAL A 1 94 ? 10.062 -10.453 -3.984 1 96.94 94 VAL A N 1
ATOM 769 C CA . VAL A 1 94 ? 8.789 -9.828 -4.316 1 96.94 94 VAL A CA 1
ATOM 770 C C . VAL A 1 94 ? 8.656 -9.703 -5.832 1 96.94 94 VAL A C 1
ATOM 772 O O . VAL A 1 94 ? 7.594 -9.992 -6.395 1 96.94 94 VAL A O 1
ATOM 775 N N . CYS A 1 95 ? 9.766 -9.344 -6.496 1 97.88 95 CYS A N 1
ATOM 776 C CA . CYS A 1 95 ? 9.773 -9.234 -7.953 1 97.88 95 CYS A CA 1
ATOM 777 C C . CYS A 1 95 ? 9.484 -10.586 -8.602 1 97.88 95 CYS A C 1
ATOM 779 O O . CYS A 1 95 ? 8.656 -10.672 -9.508 1 97.88 95 CYS A O 1
ATOM 781 N N . LEU A 1 96 ? 10.094 -11.625 -8.102 1 98.25 96 LEU A N 1
ATOM 782 C CA . LEU A 1 96 ? 9.938 -12.961 -8.656 1 98.25 96 LEU A CA 1
ATOM 783 C C . LEU A 1 96 ? 8.531 -13.492 -8.422 1 98.25 96 LEU A C 1
ATOM 785 O O . LEU A 1 96 ? 7.988 -14.234 -9.242 1 98.25 96 LEU A O 1
ATOM 789 N N . SER A 1 97 ? 7.906 -13.094 -7.301 1 97.69 97 SER A N 1
ATOM 790 C CA . SER A 1 97 ? 6.527 -13.492 -7.035 1 97.69 97 SER A CA 1
ATOM 791 C C . SER A 1 97 ? 5.574 -12.93 -8.086 1 97.69 97 SER A C 1
ATOM 793 O O . SER A 1 97 ? 4.609 -13.586 -8.469 1 97.69 97 SER A O 1
ATOM 795 N N . ALA A 1 98 ? 5.848 -11.711 -8.516 1 98.44 98 ALA A N 1
ATOM 796 C CA . ALA A 1 98 ? 5.043 -11.133 -9.586 1 98.44 98 ALA A CA 1
ATOM 797 C C . ALA A 1 98 ? 5.266 -11.867 -10.906 1 98.44 98 ALA A C 1
ATOM 799 O O . ALA A 1 98 ? 4.312 -12.148 -11.633 1 98.44 98 ALA A O 1
ATOM 800 N N . LEU A 1 99 ? 6.449 -12.297 -11.164 1 98.5 99 LEU A N 1
ATOM 801 C CA . LEU A 1 99 ? 6.82 -12.906 -12.43 1 98.5 99 LEU A CA 1
ATOM 802 C C . LEU A 1 99 ? 6.285 -14.328 -12.531 1 98.5 99 LEU A C 1
ATOM 804 O O . LEU A 1 99 ? 5.805 -14.75 -13.586 1 98.5 99 LEU A O 1
ATOM 808 N N . TYR A 1 100 ? 6.27 -15.039 -11.398 1 97.06 100 TYR A N 1
ATOM 809 C CA . TYR A 1 100 ? 6.121 -16.484 -11.516 1 97.06 100 TYR A CA 1
ATOM 810 C C . TYR A 1 100 ? 4.918 -16.984 -10.719 1 97.06 100 TYR A C 1
ATOM 812 O O . TYR A 1 100 ? 4.754 -18.188 -10.508 1 97.06 100 TYR A O 1
ATOM 820 N N . HIS A 1 101 ? 4.016 -16.125 -10.289 1 95.94 101 HIS A N 1
ATOM 821 C CA . HIS A 1 101 ? 2.936 -16.562 -9.414 1 95.94 101 HIS A CA 1
ATOM 822 C C . HIS A 1 101 ? 1.943 -17.438 -10.164 1 95.94 101 HIS A C 1
ATOM 824 O O . HIS A 1 101 ? 1.113 -18.109 -9.547 1 95.94 101 HIS A O 1
ATOM 830 N N . HIS A 1 102 ? 2.076 -17.531 -11.461 1 94.5 102 HIS A N 1
ATOM 831 C CA . HIS A 1 102 ? 1.205 -18.406 -12.234 1 94.5 102 HIS A CA 1
ATOM 832 C C . HIS A 1 102 ? 1.914 -19.719 -12.594 1 94.5 102 HIS A C 1
ATOM 834 O O . HIS A 1 102 ? 1.437 -20.469 -13.438 1 94.5 102 HIS A O 1
ATOM 840 N N . GLU A 1 103 ? 3.049 -19.859 -12.031 1 89.44 103 GLU A N 1
ATOM 841 C CA . GLU A 1 103 ? 3.719 -21.141 -12.258 1 89.44 103 GLU A CA 1
ATOM 842 C C . GLU A 1 103 ? 3.033 -22.266 -11.492 1 89.44 103 GLU A C 1
ATOM 844 O O . GLU A 1 103 ? 2.455 -22.047 -10.43 1 89.44 103 GLU A O 1
ATOM 849 N N . ARG A 1 104 ? 3.096 -23.391 -12.141 1 81.69 104 ARG A N 1
ATOM 850 C CA . ARG A 1 104 ? 2.643 -24.625 -11.508 1 81.69 104 ARG A CA 1
ATOM 851 C C . ARG A 1 104 ? 3.824 -25.5 -11.102 1 81.69 104 ARG A C 1
ATOM 853 O O . ARG A 1 104 ? 4.832 -25.562 -11.812 1 81.69 104 ARG A O 1
ATOM 860 N N . LEU A 1 105 ? 3.682 -26.109 -10.102 1 77.94 105 LEU A N 1
ATOM 861 C CA . LEU A 1 105 ? 4.801 -26.844 -9.523 1 77.94 105 LEU A CA 1
ATOM 862 C C . LEU A 1 105 ? 5.293 -27.922 -10.484 1 77.94 105 LEU A C 1
ATOM 864 O O . LEU A 1 105 ? 6.449 -28.344 -10.414 1 77.94 105 LEU A O 1
ATOM 868 N N . ASN A 1 106 ? 4.434 -28.281 -11.398 1 79.19 106 ASN A N 1
ATOM 869 C CA . ASN A 1 106 ? 4.844 -29.297 -12.352 1 79.19 106 ASN A CA 1
ATOM 870 C C . ASN A 1 106 ? 5.477 -28.688 -13.602 1 79.19 106 ASN A C 1
ATOM 872 O O . ASN A 1 106 ? 5.855 -29.406 -14.523 1 79.19 106 ASN A O 1
ATOM 876 N N . GLY A 1 107 ? 5.488 -27.453 -13.664 1 82.31 107 GLY A N 1
ATOM 877 C CA . GLY A 1 107 ? 6.176 -26.781 -14.758 1 82.31 107 GLY A CA 1
ATOM 878 C C . GLY A 1 107 ? 5.258 -26.438 -15.914 1 82.31 107 GLY A C 1
ATOM 879 O O . GLY A 1 107 ? 5.727 -26.078 -17 1 82.31 107 GLY A O 1
ATOM 880 N N . THR A 1 108 ? 3.992 -26.5 -15.773 1 84.06 108 THR A N 1
ATOM 881 C CA . THR A 1 108 ? 3.061 -26.234 -16.859 1 84.06 108 THR A CA 1
ATOM 882 C C . THR A 1 108 ? 2.484 -24.828 -16.766 1 84.06 108 THR A C 1
ATOM 884 O O . THR A 1 108 ? 1.504 -24.5 -17.438 1 84.06 108 THR A O 1
ATOM 887 N N . GLY A 1 109 ? 3.076 -24 -15.977 1 89.75 109 GLY A N 1
ATOM 888 C CA . GLY A 1 109 ? 2.605 -22.641 -15.805 1 89.75 109 GLY A CA 1
ATOM 889 C C . GLY A 1 109 ? 3.057 -21.703 -16.906 1 89.75 109 GLY A C 1
ATOM 890 O O . GLY A 1 109 ? 3.412 -22.156 -18 1 89.75 109 GLY A O 1
ATOM 891 N N . TYR A 1 110 ? 2.955 -20.453 -16.703 1 93.25 110 TYR A N 1
ATOM 892 C CA . TYR A 1 110 ? 3.174 -19.422 -17.719 1 93.25 110 TYR A CA 1
ATOM 893 C C . TYR A 1 110 ? 4.574 -19.531 -18.312 1 93.25 110 TYR A C 1
ATOM 895 O O . TYR A 1 110 ? 4.75 -19.453 -19.531 1 93.25 110 TYR A O 1
ATOM 903 N N . TRP A 1 111 ? 5.57 -19.75 -17.438 1 94.94 111 TRP A N 1
ATOM 904 C CA . TRP A 1 111 ? 6.953 -19.609 -17.891 1 94.94 111 TRP A CA 1
ATOM 905 C C . TRP A 1 111 ? 7.703 -20.938 -17.719 1 94.94 111 TRP A C 1
ATOM 907 O O . TRP A 1 111 ? 8.93 -20.969 -17.766 1 94.94 111 TRP A O 1
ATOM 917 N N . LYS A 1 112 ? 6.98 -21.969 -17.359 1 92.75 112 LYS A N 1
ATOM 918 C CA . LYS A 1 112 ? 7.426 -23.359 -17.422 1 92.75 112 LYS A CA 1
ATOM 919 C C . LYS A 1 112 ? 8.555 -23.625 -16.422 1 92.75 112 LYS A C 1
ATOM 921 O O . LYS A 1 112 ? 9.516 -24.328 -16.734 1 92.75 112 LYS A O 1
ATOM 926 N N . LYS A 1 113 ? 8.555 -22.891 -15.344 1 92.94 113 LYS A N 1
ATOM 927 C CA . LYS A 1 113 ? 9.469 -23.188 -14.25 1 92.94 113 LYS A CA 1
ATOM 928 C C . LYS A 1 113 ? 8.898 -24.281 -13.344 1 92.94 113 LYS A C 1
ATOM 930 O O . LYS A 1 113 ? 7.699 -24.297 -13.062 1 92.94 113 LYS A O 1
ATOM 935 N N . LYS A 1 114 ? 9.789 -25.172 -12.914 1 89.19 114 LYS A N 1
ATOM 936 C CA . LYS A 1 114 ? 9.391 -26.234 -11.992 1 89.19 114 LYS A CA 1
ATOM 937 C C . LYS A 1 114 ? 9.578 -25.797 -10.539 1 89.19 114 LYS A C 1
ATOM 939 O O . LYS A 1 114 ? 10.234 -24.797 -10.266 1 89.19 114 LYS A O 1
ATOM 944 N N . LYS A 1 115 ? 8.977 -26.516 -9.664 1 87.44 115 LYS A N 1
ATOM 945 C CA . LYS A 1 115 ? 8.984 -26.234 -8.234 1 87.44 115 LYS A CA 1
ATOM 946 C C . LYS A 1 115 ? 10.398 -25.953 -7.734 1 87.44 115 LYS A C 1
ATOM 948 O O . LYS A 1 115 ? 10.633 -24.969 -7.023 1 87.44 115 LYS A O 1
ATOM 953 N N . GLU A 1 116 ? 11.43 -26.766 -8.172 1 90.62 116 GLU A N 1
ATOM 954 C CA . GLU A 1 116 ? 12.797 -26.688 -7.668 1 90.62 116 GLU A CA 1
ATOM 955 C C . GLU A 1 116 ? 13.484 -25.406 -8.148 1 90.62 116 GLU A C 1
ATOM 957 O O . GLU A 1 116 ? 14.492 -24.984 -7.57 1 90.62 116 GLU A O 1
ATOM 962 N N . GLU A 1 117 ? 12.891 -24.75 -9.125 1 94.19 117 GLU A N 1
ATOM 963 C CA . GLU A 1 117 ? 13.484 -23.547 -9.695 1 94.19 117 GLU A CA 1
ATOM 964 C C . GLU A 1 117 ? 12.883 -22.281 -9.078 1 94.19 117 GLU A C 1
ATOM 966 O O . GLU A 1 117 ? 13.328 -21.172 -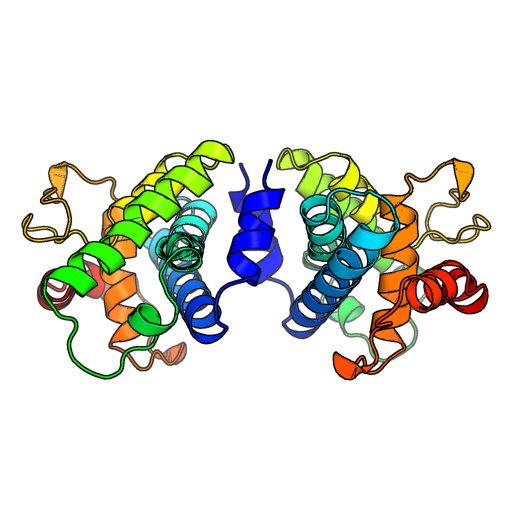9.367 1 94.19 117 GLU A O 1
ATOM 971 N N . LEU A 1 118 ? 11.906 -22.469 -8.219 1 93.25 118 LEU A N 1
ATOM 972 C CA . LEU A 1 118 ? 11.164 -21.344 -7.656 1 93.25 118 LEU A CA 1
ATOM 973 C C . LEU A 1 118 ? 11.453 -21.188 -6.164 1 93.25 118 LEU A C 1
ATOM 975 O O . LEU A 1 118 ? 11.422 -22.172 -5.422 1 93.25 118 LEU A O 1
ATOM 979 N N . PRO A 1 119 ? 11.727 -19.969 -5.727 1 94.5 119 PRO A N 1
ATOM 980 C CA . PRO A 1 119 ? 11.805 -19.766 -4.277 1 94.5 119 PRO A CA 1
ATOM 981 C C . PRO A 1 119 ? 10.516 -20.156 -3.559 1 94.5 119 PRO A C 1
ATOM 983 O O . PRO A 1 119 ? 9.43 -20.047 -4.133 1 94.5 119 PRO A O 1
ATOM 986 N N . ILE A 1 120 ? 10.633 -20.547 -2.357 1 91.44 120 ILE A N 1
ATOM 987 C CA . ILE A 1 120 ? 9.5 -21.047 -1.581 1 91.44 120 ILE A CA 1
ATOM 988 C C . ILE A 1 120 ? 8.422 -19.969 -1.488 1 91.44 120 ILE A C 1
ATOM 990 O O . ILE A 1 120 ? 7.227 -20.281 -1.49 1 91.44 120 ILE A O 1
ATOM 994 N N . VAL A 1 121 ? 8.797 -18.688 -1.433 1 94.44 121 VAL A N 1
ATOM 995 C CA . VAL A 1 121 ? 7.812 -17.625 -1.305 1 94.44 121 VAL A CA 1
ATOM 996 C C . VAL A 1 121 ? 6.949 -17.547 -2.564 1 94.44 121 VAL A C 1
ATOM 998 O O . VAL A 1 121 ? 5.75 -17.281 -2.49 1 94.44 121 VAL A O 1
ATOM 1001 N N . VAL A 1 122 ? 7.531 -17.844 -3.713 1 94.88 122 VAL A N 1
ATOM 1002 C CA . VAL A 1 122 ? 6.812 -17.828 -4.98 1 94.88 122 VAL A CA 1
ATOM 1003 C C . VAL A 1 122 ? 5.828 -18.984 -5.031 1 94.88 122 VAL A C 1
ATOM 1005 O O . VAL A 1 122 ? 4.691 -18.828 -5.48 1 94.88 122 VAL A O 1
ATOM 1008 N N . GLN A 1 123 ? 6.281 -20.094 -4.527 1 90.44 123 GLN A N 1
ATOM 1009 C CA . GLN A 1 123 ? 5.418 -21.266 -4.484 1 90.44 123 GLN A CA 1
ATOM 1010 C C . GLN A 1 123 ? 4.184 -21.016 -3.621 1 90.44 123 GLN A C 1
ATOM 1012 O O . GLN A 1 123 ? 3.064 -21.344 -4.016 1 90.44 123 GLN A O 1
ATOM 1017 N N . ILE A 1 124 ? 4.387 -20.406 -2.523 1 90.88 124 ILE A N 1
ATOM 1018 C CA . ILE A 1 124 ? 3.297 -20.125 -1.594 1 90.88 124 ILE A CA 1
ATOM 1019 C C . ILE A 1 124 ? 2.318 -19.141 -2.223 1 90.88 124 ILE A C 1
ATOM 1021 O O . ILE A 1 124 ? 1.105 -19.359 -2.209 1 90.88 124 ILE A O 1
ATOM 1025 N N . VAL A 1 125 ? 2.824 -18.047 -2.83 1 94.5 125 VAL A N 1
ATOM 1026 C CA . VAL A 1 125 ? 1.974 -17.031 -3.43 1 94.5 125 VAL A CA 1
ATOM 1027 C C . VAL A 1 125 ? 1.142 -17.641 -4.555 1 94.5 125 VAL A C 1
ATOM 1029 O O . VAL A 1 125 ? -0.043 -17.328 -4.699 1 94.5 125 VAL A O 1
ATOM 1032 N N . ALA A 1 126 ? 1.73 -18.531 -5.328 1 92 126 ALA A N 1
ATOM 1033 C CA . ALA A 1 126 ? 1.04 -19.172 -6.449 1 92 126 ALA A CA 1
ATOM 1034 C C . ALA A 1 126 ? -0.161 -19.984 -5.965 1 92 126 ALA A C 1
ATOM 1036 O O . ALA A 1 126 ? -1.247 -19.891 -6.543 1 92 126 ALA A O 1
ATOM 1037 N N . VAL A 1 127 ? 0.004 -20.688 -4.926 1 87.31 127 VAL A N 1
ATOM 1038 C CA . VAL A 1 127 ? -1.056 -21.547 -4.406 1 87.31 127 VAL A CA 1
ATOM 1039 C C . VAL A 1 127 ? -2.127 -20.688 -3.732 1 87.31 127 VAL A C 1
ATOM 1041 O O . VAL A 1 127 ? -3.324 -20.922 -3.92 1 87.31 127 VAL A O 1
ATOM 1044 N N . VAL A 1 128 ? -1.697 -19.734 -2.973 1 89.5 128 VAL A N 1
ATOM 1045 C CA . VAL A 1 128 ? -2.625 -18.891 -2.225 1 89.5 128 VAL A CA 1
ATOM 1046 C C . VAL A 1 128 ? -3.457 -18.047 -3.189 1 89.5 128 VAL A C 1
ATOM 1048 O O . VAL A 1 128 ? -4.637 -17.781 -2.941 1 89.5 128 VAL A O 1
ATOM 1051 N N . ASP A 1 129 ? -2.795 -17.562 -4.246 1 91.62 129 ASP A N 1
ATOM 1052 C CA . ASP A 1 129 ? -3.484 -16.797 -5.277 1 91.62 129 ASP A CA 1
ATOM 1053 C C . ASP A 1 129 ? -4.695 -17.562 -5.812 1 91.62 129 ASP A C 1
ATOM 1055 O O . ASP A 1 129 ? -5.793 -17.016 -5.898 1 91.62 129 ASP A O 1
ATOM 1059 N N . VAL A 1 130 ? -4.535 -18.812 -6.09 1 86.5 130 VAL A N 1
ATOM 1060 C CA . VAL A 1 130 ? -5.594 -19.641 -6.645 1 86.5 130 VAL A CA 1
ATOM 1061 C C . VAL A 1 130 ? -6.625 -19.969 -5.562 1 86.5 130 VAL A C 1
ATOM 1063 O O . VAL A 1 130 ? -7.832 -19.953 -5.82 1 86.5 130 VAL A O 1
ATOM 1066 N N . PHE A 1 131 ? -6.09 -20.266 -4.422 1 84.25 131 PHE A N 1
ATOM 1067 C CA . PHE A 1 131 ? -6.969 -20.578 -3.301 1 84.25 131 PHE A CA 1
ATOM 1068 C C . PHE A 1 131 ? -7.914 -19.422 -3.018 1 84.25 131 PHE A C 1
ATOM 1070 O O . PHE A 1 131 ? -9.125 -19.609 -2.865 1 84.25 131 PHE A O 1
ATOM 1077 N N . GLU A 1 132 ? -7.352 -18.203 -2.895 1 87.62 132 GLU A N 1
ATOM 1078 C CA . GLU A 1 132 ? -8.156 -17.016 -2.605 1 87.62 132 GLU A CA 1
ATOM 1079 C C . GLU A 1 132 ? -9.188 -16.766 -3.705 1 87.62 132 GLU A C 1
ATOM 1081 O O . GLU A 1 132 ? -10.328 -16.406 -3.422 1 87.62 132 GLU A O 1
ATOM 1086 N N . ALA A 1 133 ? -8.859 -16.953 -4.945 1 84 133 ALA A N 1
ATOM 1087 C CA . ALA A 1 133 ? -9.75 -16.703 -6.078 1 84 133 ALA A CA 1
ATOM 1088 C C . ALA A 1 133 ? -10.883 -17.719 -6.121 1 84 133 ALA A C 1
ATOM 1090 O O . ALA A 1 133 ? -11.984 -17.406 -6.586 1 84 133 ALA A O 1
ATOM 1091 N N . SER A 1 134 ? -10.555 -18.875 -5.785 1 78.94 134 SER A N 1
ATOM 1092 C CA . SER A 1 134 ? -11.516 -19.969 -5.914 1 78.94 134 SER A CA 1
ATOM 1093 C C . SER A 1 134 ? -12.445 -20.031 -4.703 1 78.94 134 SER A C 1
ATOM 1095 O O . SER A 1 134 ? -13.523 -20.625 -4.773 1 78.94 134 SER A O 1
ATOM 1097 N N . THR A 1 135 ? -11.875 -19.609 -3.621 1 71.5 135 THR A N 1
ATOM 1098 C CA . THR A 1 135 ? -12.648 -19.734 -2.393 1 71.5 135 THR A CA 1
ATOM 1099 C C . THR A 1 135 ? -13.312 -18.391 -2.043 1 71.5 135 THR A C 1
ATOM 1101 O O . THR A 1 135 ? -12.812 -17.328 -2.404 1 71.5 135 THR A O 1
ATOM 1104 N N . SER A 1 136 ? -14.586 -18 -2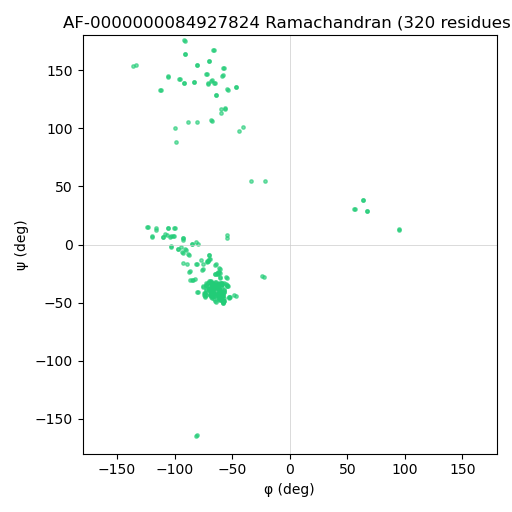.516 1 57.16 136 SER A N 1
ATOM 1105 C CA . SER A 1 136 ? -15.164 -16.797 -1.941 1 57.16 136 SER A CA 1
ATOM 1106 C C . SER A 1 136 ? -14.547 -16.484 -0.581 1 57.16 136 SER A C 1
ATOM 1108 O O . SER A 1 136 ? -15.172 -16.703 0.456 1 57.16 136 SER A O 1
ATOM 1110 N N . TYR A 1 137 ? -13.336 -16.406 -0.589 1 53.09 137 TYR A N 1
ATOM 1111 C CA . TYR A 1 137 ? -12.594 -16.344 0.667 1 53.09 137 TYR A CA 1
ATOM 1112 C C . TYR A 1 137 ? -13.312 -15.453 1.68 1 53.09 137 TYR A C 1
ATOM 1114 O O . TYR A 1 137 ? -13.594 -14.281 1.403 1 53.09 137 TYR A O 1
ATOM 1122 N N . ARG A 1 138 ? -13.992 -16.188 2.582 1 53.97 138 ARG A N 1
ATOM 1123 C CA . ARG A 1 138 ? -14.391 -15.609 3.863 1 53.97 138 ARG A CA 1
ATOM 1124 C C . ARG A 1 138 ? -13.289 -15.781 4.906 1 53.97 138 ARG A C 1
ATOM 1126 O O . ARG A 1 138 ? -12.75 -16.875 5.066 1 53.97 138 ARG A O 1
ATOM 1133 N N . PRO A 1 139 ? -12.602 -14.703 5.199 1 53.25 139 PRO A N 1
ATOM 1134 C CA . PRO A 1 139 ? -11.5 -14.742 6.164 1 53.25 139 PRO A CA 1
ATOM 1135 C C . PRO A 1 139 ? -11.633 -15.898 7.16 1 53.25 139 PRO A C 1
ATOM 1137 O O . PRO A 1 139 ? -10.625 -16.453 7.602 1 53.25 139 PRO A O 1
ATOM 1140 N N . TYR A 1 140 ? -12.852 -16.328 7.418 1 46.91 140 TYR A N 1
ATOM 1141 C CA . TYR A 1 140 ? -13.086 -17.328 8.453 1 46.91 140 TYR A CA 1
ATOM 1142 C C . TYR A 1 140 ? -12.703 -18.719 7.957 1 46.91 140 TYR A C 1
ATOM 1144 O O . TYR A 1 140 ? -12.492 -19.641 8.758 1 46.91 140 TYR A O 1
ATOM 1152 N N . ARG A 1 141 ? -12.523 -18.828 6.824 1 55.78 141 ARG A N 1
ATOM 1153 C CA . ARG A 1 141 ? -12.258 -20.172 6.328 1 55.78 141 ARG A CA 1
ATOM 1154 C C . ARG A 1 141 ? -10.766 -20.438 6.23 1 55.78 141 ARG A C 1
ATOM 1156 O O . ARG A 1 141 ? -10.344 -21.516 5.812 1 55.78 141 ARG A O 1
ATOM 1163 N N . PHE A 1 142 ? -9.984 -19.453 6.551 1 60.16 142 PHE A N 1
ATOM 1164 C CA . PHE A 1 142 ? -8.547 -19.688 6.453 1 60.16 142 PHE A CA 1
ATOM 1165 C C . PHE A 1 142 ? -8.094 -20.688 7.516 1 60.16 142 PHE A C 1
ATOM 1167 O O . PHE A 1 142 ? -8.602 -20.672 8.633 1 60.16 142 PHE A O 1
ATOM 1174 N N . PRO A 1 143 ? -7.188 -21.516 7.043 1 59.97 143 PRO A N 1
ATOM 1175 C CA . PRO A 1 143 ? -6.688 -22.547 7.965 1 59.97 143 PRO A CA 1
ATOM 1176 C C . PRO A 1 143 ? -6.031 -21.938 9.211 1 59.97 143 PRO A C 1
ATOM 1178 O O . PRO A 1 143 ? -5.195 -21.047 9.094 1 59.97 143 PRO A O 1
ATOM 1181 N N . LYS A 1 144 ? -6.621 -22.219 10.234 1 64.44 144 LYS A N 1
ATOM 1182 C CA . LYS A 1 144 ? -6.18 -21.688 11.523 1 64.44 144 LYS A CA 1
ATOM 1183 C C . LYS A 1 144 ? -5.02 -22.516 12.086 1 64.44 144 LYS A C 1
ATOM 1185 O O . LYS A 1 144 ? -4.504 -22.219 13.164 1 64.44 144 LYS A O 1
ATOM 1190 N N . SER A 1 145 ? -4.672 -23.516 11.195 1 67.5 145 SER A N 1
ATOM 1191 C CA . SER A 1 145 ? -3.58 -24.344 11.688 1 67.5 145 SER A CA 1
ATOM 1192 C C . SER A 1 145 ? -2.523 -24.562 10.609 1 67.5 145 SER A C 1
ATOM 1194 O O . SER A 1 145 ? -2.789 -24.344 9.422 1 67.5 145 SER A O 1
ATOM 1196 N N . LYS A 1 146 ? -1.394 -24.797 11.188 1 72.62 146 LYS A N 1
ATOM 1197 C CA . LYS A 1 146 ? -0.295 -25.141 10.289 1 72.62 146 LYS A CA 1
ATOM 1198 C C . LYS A 1 146 ? -0.68 -26.297 9.367 1 72.62 146 LYS A C 1
ATOM 1200 O O . LYS A 1 146 ? -0.36 -26.281 8.18 1 72.62 146 LYS A O 1
ATOM 1205 N N . LYS A 1 147 ? -1.264 -27.297 9.867 1 74.5 147 LYS A N 1
ATOM 1206 C CA . LYS A 1 147 ? -1.675 -28.469 9.102 1 74.5 147 LYS A CA 1
ATOM 1207 C C . LYS A 1 147 ? -2.611 -28.078 7.961 1 74.5 147 LYS A C 1
ATOM 1209 O O . LYS A 1 147 ? -2.457 -28.547 6.836 1 74.5 147 LYS A O 1
ATOM 1214 N N . ALA A 1 148 ? -3.463 -27.219 8.234 1 71.62 148 ALA A N 1
ATOM 1215 C CA . ALA A 1 148 ? -4.406 -26.75 7.219 1 71.62 148 ALA A CA 1
ATOM 1216 C C . ALA A 1 148 ? -3.703 -25.938 6.137 1 71.62 148 ALA A C 1
ATOM 1218 O O . ALA A 1 148 ? -4 -26.094 4.949 1 71.62 148 ALA A O 1
ATOM 1219 N N . ALA A 1 149 ? -2.836 -25.125 6.625 1 69.06 149 ALA A N 1
ATOM 1220 C CA . ALA A 1 149 ? -2.062 -24.312 5.676 1 69.06 149 ALA A CA 1
ATOM 1221 C C . ALA A 1 149 ? -1.247 -25.203 4.746 1 69.06 149 ALA A C 1
ATOM 1223 O O . ALA A 1 149 ? -1.189 -24.969 3.537 1 69.06 149 ALA A O 1
ATOM 1224 N N . LEU A 1 150 ? -0.721 -26.203 5.332 1 72.06 150 LEU A N 1
ATOM 1225 C CA . LEU A 1 150 ? 0.095 -27.141 4.566 1 72.06 150 LEU A CA 1
ATOM 1226 C C . LEU A 1 150 ? -0.757 -27.906 3.562 1 72.06 150 LEU A C 1
ATOM 1228 O O . LEU A 1 150 ? -0.292 -28.234 2.469 1 72.06 150 LEU A O 1
ATOM 1232 N N . ARG A 1 151 ? -1.855 -28.156 3.939 1 73.31 151 ARG A N 1
ATOM 1233 C CA . ARG A 1 151 ? -2.748 -28.875 3.035 1 73.31 151 ARG A CA 1
ATOM 1234 C C . ARG A 1 151 ? -3.02 -28.062 1.773 1 73.31 151 ARG A C 1
ATOM 1236 O O . ARG A 1 151 ? -3.064 -28.609 0.672 1 73.31 151 ARG A O 1
ATOM 1243 N N . ILE A 1 152 ? -3.094 -26.812 2.068 1 69.19 152 ILE A N 1
ATOM 1244 C CA . ILE A 1 152 ? -3.326 -25.922 0.935 1 69.19 152 ILE A CA 1
ATOM 1245 C C . ILE A 1 152 ? -2.102 -25.906 0.025 1 69.19 152 ILE A C 1
ATOM 1247 O O . ILE A 1 152 ? -2.229 -26 -1.199 1 69.19 152 ILE A O 1
ATOM 1251 N N . LEU A 1 153 ? -1.049 -25.922 0.687 1 73.06 153 LEU A N 1
ATOM 1252 C CA . LEU A 1 153 ? 0.196 -25.828 -0.068 1 73.06 153 LEU A CA 1
ATOM 1253 C C . LEU A 1 153 ? 0.518 -27.141 -0.756 1 73.06 153 LEU A C 1
ATOM 1255 O O . LEU A 1 153 ? 1.26 -27.172 -1.74 1 73.06 153 LEU A O 1
ATOM 1259 N N . LYS A 1 154 ? -0.078 -28.172 -0.214 1 70.62 154 LYS A N 1
ATOM 1260 C CA . LYS A 1 154 ? 0.209 -29.5 -0.765 1 70.62 154 LYS A CA 1
ATOM 1261 C C . LYS A 1 154 ? -0.945 -29.984 -1.632 1 70.62 154 LYS A C 1
ATOM 1263 O O . LYS A 1 154 ? -0.908 -31.109 -2.143 1 70.62 154 LYS A O 1
ATOM 1268 N N . ASP A 1 155 ? -1.923 -29.094 -1.644 1 65.06 155 ASP A N 1
ATOM 1269 C CA . ASP A 1 155 ? -3.084 -29.5 -2.424 1 65.06 155 ASP A CA 1
ATOM 1270 C C . ASP A 1 155 ? -2.76 -29.547 -3.916 1 65.06 155 ASP A C 1
ATOM 1272 O O . ASP A 1 155 ? -2.531 -28.5 -4.531 1 65.06 155 ASP A O 1
ATOM 1276 N N . PRO A 1 156 ? -2.672 -30.672 -4.324 1 60.91 156 PRO A N 1
ATOM 1277 C CA . PRO A 1 156 ? -2.334 -30.812 -5.742 1 60.91 156 PRO A CA 1
ATOM 1278 C C . PRO A 1 156 ? -3.32 -30.094 -6.66 1 60.91 156 PRO A C 1
ATOM 1280 O O . PRO A 1 156 ? -2.941 -29.625 -7.738 1 60.91 156 PRO A O 1
ATOM 1283 N N . GLU A 1 157 ? -4.52 -30.109 -6.195 1 60.97 157 GLU A N 1
ATOM 1284 C CA . GLU A 1 157 ? -5.527 -29.469 -7.031 1 60.97 157 GLU A CA 1
ATOM 1285 C C . GLU A 1 157 ? -5.285 -27.953 -7.129 1 60.97 157 GLU A C 1
ATOM 1287 O O . GLU A 1 157 ? -5.508 -27.359 -8.18 1 60.97 157 GLU A O 1
ATOM 1292 N N . LEU A 1 158 ? -4.855 -27.453 -6.027 1 61.47 158 LEU A N 1
ATOM 1293 C CA . LEU A 1 158 ? -4.57 -26.016 -6.047 1 61.47 158 LEU A CA 1
ATOM 1294 C C . LEU A 1 158 ? -3.336 -25.719 -6.891 1 61.47 158 LEU A C 1
ATOM 1296 O O . LEU A 1 158 ? -3.299 -24.734 -7.613 1 61.47 158 LEU A O 1
ATOM 1300 N N . PHE A 1 159 ? -2.518 -26.594 -6.738 1 59.31 159 PHE A N 1
ATOM 1301 C CA . PHE A 1 159 ? -1.306 -26.438 -7.535 1 59.31 159 PHE A CA 1
ATOM 1302 C C . PHE A 1 159 ? -1.593 -26.672 -9.016 1 59.31 159 PHE A C 1
ATOM 1304 O O . PHE A 1 159 ? -0.962 -26.047 -9.875 1 59.31 159 PHE A O 1
ATOM 1311 N N . ASN A 1 160 ? -2.562 -27.547 -9.188 1 56.34 160 ASN A N 1
ATOM 1312 C CA . ASN A 1 160 ? -2.906 -27.844 -10.57 1 56.34 160 ASN A CA 1
ATOM 1313 C C . ASN A 1 160 ? -3.836 -26.781 -11.156 1 56.34 160 ASN A C 1
ATOM 1315 O O . ASN A 1 160 ? -3.986 -26.688 -12.375 1 56.34 160 ASN A O 1
ATOM 1319 N N . LEU A 1 161 ? -4.383 -26.078 -10.305 1 49.25 161 LEU A N 1
ATOM 1320 C CA . LEU A 1 161 ? -5.352 -25.078 -10.766 1 49.25 161 LEU A CA 1
ATOM 1321 C C . LEU A 1 161 ? -4.66 -23.766 -11.109 1 49.25 161 LEU A C 1
ATOM 1323 O O . LEU A 1 161 ? -5.254 -22.891 -11.742 1 49.25 161 LEU A O 1
ATOM 1327 N N . VAL A 1 162 ? -3.381 -23.703 -10.758 1 48.72 162 VAL A N 1
ATOM 1328 C CA . VAL A 1 162 ? -2.725 -22.438 -11.047 1 48.72 162 VAL A CA 1
ATOM 1329 C C . 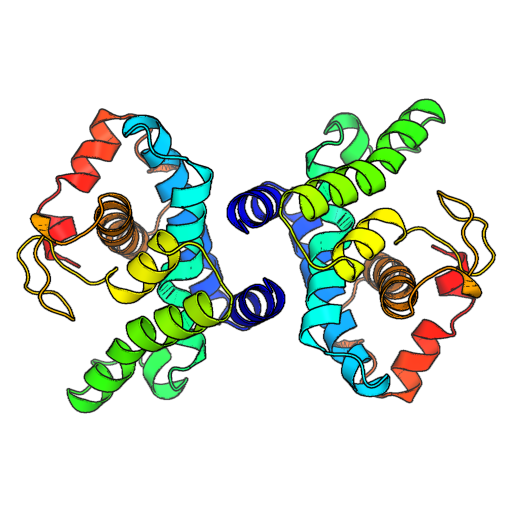VAL A 1 162 ? -2.43 -22.328 -12.539 1 48.72 162 VAL A C 1
ATOM 1331 O O . VAL A 1 162 ? -2.127 -23.328 -13.188 1 48.72 162 VAL A O 1
ATOM 1334 N N . MET B 1 1 ? 14.031 -2.412 3.254 1 49.59 1 MET B N 1
ATOM 1335 C CA . MET B 1 1 ? 13.125 -2.689 2.141 1 49.59 1 MET B CA 1
ATOM 1336 C C . MET B 1 1 ? 11.672 -2.52 2.566 1 49.59 1 MET B C 1
ATOM 1338 O O . MET B 1 1 ? 11.359 -2.58 3.756 1 49.59 1 MET B O 1
ATOM 1342 N N . GLU B 1 2 ? 10.836 -2.107 1.672 1 73.81 2 GLU B N 1
ATOM 1343 C CA . GLU B 1 2 ? 9.469 -1.613 1.548 1 73.81 2 GLU B CA 1
ATOM 1344 C C . GLU B 1 2 ? 8.469 -2.59 2.162 1 73.81 2 GLU B C 1
ATOM 1346 O O . GLU B 1 2 ? 7.344 -2.209 2.494 1 73.81 2 GLU B O 1
ATOM 1351 N N . GLN B 1 3 ? 9.156 -3.637 2.859 1 81.31 3 GLN B N 1
ATOM 1352 C CA . GLN B 1 3 ? 8.188 -4.645 3.289 1 81.31 3 GLN B CA 1
ATOM 1353 C C . GLN B 1 3 ? 7.551 -4.258 4.621 1 81.31 3 GLN B C 1
ATOM 1355 O O . GLN B 1 3 ? 6.359 -4.496 4.836 1 81.31 3 GLN B O 1
ATOM 1360 N N . ASN B 1 4 ? 8.32 -3.561 5.422 1 89.69 4 ASN B N 1
ATOM 1361 C CA . ASN B 1 4 ? 7.797 -3.154 6.723 1 89.69 4 ASN B CA 1
ATOM 1362 C C . ASN B 1 4 ? 6.73 -2.074 6.59 1 89.69 4 ASN B C 1
ATOM 1364 O O . ASN B 1 4 ? 5.746 -2.066 7.332 1 89.69 4 ASN B O 1
ATOM 1368 N N . VAL B 1 5 ? 6.879 -1.242 5.609 1 93.94 5 VAL B N 1
ATOM 1369 C CA . VAL B 1 5 ? 5.98 -0.102 5.445 1 93.94 5 VAL B CA 1
ATOM 1370 C C . VAL B 1 5 ? 4.625 -0.579 4.934 1 93.94 5 VAL B C 1
ATOM 1372 O O . VAL B 1 5 ? 3.582 -0.169 5.449 1 93.94 5 VAL B O 1
ATOM 1375 N N . MET B 1 6 ? 4.641 -1.506 3.992 1 92.75 6 MET B N 1
ATOM 1376 C CA . MET B 1 6 ? 3.387 -1.997 3.43 1 92.75 6 MET B CA 1
ATOM 1377 C C . MET B 1 6 ? 2.6 -2.791 4.469 1 92.75 6 MET B C 1
ATOM 1379 O O . MET B 1 6 ? 1.388 -2.615 4.602 1 92.75 6 MET B O 1
ATOM 1383 N N . TRP B 1 7 ? 3.324 -3.611 5.152 1 92.31 7 TRP B N 1
ATOM 1384 C CA . TRP B 1 7 ? 2.676 -4.363 6.223 1 92.31 7 TRP B CA 1
ATOM 1385 C C . TRP B 1 7 ? 2.076 -3.424 7.262 1 92.31 7 TRP B C 1
ATOM 1387 O O . TRP B 1 7 ? 0.932 -3.605 7.684 1 92.31 7 TRP B O 1
ATOM 1397 N N . ALA B 1 8 ? 2.832 -2.445 7.68 1 95.56 8 ALA B N 1
ATOM 1398 C CA . ALA B 1 8 ? 2.365 -1.491 8.68 1 95.56 8 ALA B CA 1
ATOM 1399 C C . ALA B 1 8 ? 1.119 -0.754 8.195 1 95.56 8 ALA B C 1
ATOM 1401 O O . ALA B 1 8 ? 0.148 -0.608 8.945 1 95.56 8 ALA B O 1
ATOM 1402 N N . PHE B 1 9 ? 1.114 -0.319 6.945 1 96.56 9 PHE B N 1
ATOM 1403 C CA . PHE B 1 9 ? 0.004 0.45 6.398 1 96.56 9 PHE B CA 1
ATOM 1404 C C . PHE B 1 9 ? -1.281 -0.37 6.41 1 96.56 9 PHE B C 1
ATOM 1406 O O . PHE B 1 9 ? -2.326 0.112 6.848 1 96.56 9 PHE B O 1
ATOM 1413 N N . PHE B 1 10 ? -1.157 -1.626 6.027 1 95.19 10 PHE B N 1
ATOM 1414 C CA . PHE B 1 10 ? -2.357 -2.445 5.914 1 95.19 10 PHE B CA 1
ATOM 1415 C C . PHE B 1 10 ? -2.727 -3.055 7.262 1 95.19 10 PHE B C 1
ATOM 1417 O O . PHE B 1 10 ? -3.734 -3.754 7.379 1 95.19 10 PHE B O 1
ATOM 1424 N N . SER B 1 11 ? -1.954 -2.768 8.305 1 95 11 SER B N 1
ATOM 1425 C CA . SER B 1 11 ? -2.295 -3.17 9.664 1 95 11 SER B CA 1
ATOM 1426 C C . SER B 1 11 ? -3.057 -2.068 10.398 1 95 11 SER B C 1
ATOM 1428 O O . SER B 1 11 ? -3.561 -2.279 11.5 1 95 11 SER B O 1
ATOM 1430 N N . LEU B 1 12 ? -3.178 -0.895 9.781 1 96.88 12 LEU B N 1
ATOM 1431 C CA . LEU B 1 12 ? -3.932 0.211 10.359 1 96.88 12 LEU B CA 1
ATOM 1432 C C . LEU B 1 12 ? -5.43 -0.085 10.344 1 96.88 12 LEU B C 1
ATOM 1434 O O . LEU B 1 12 ? -5.898 -0.887 9.531 1 96.88 12 LEU B O 1
ATOM 1438 N N . PRO B 1 13 ? -6.184 0.619 11.242 1 95.19 13 PRO B N 1
ATOM 1439 C CA . PRO B 1 13 ? -7.641 0.52 11.148 1 95.19 13 PRO B CA 1
ATOM 1440 C C . PRO B 1 13 ? -8.18 0.965 9.789 1 95.19 13 PRO B C 1
ATOM 1442 O O . PRO B 1 13 ? -7.664 1.922 9.203 1 95.19 13 PRO B O 1
ATOM 1445 N N . PRO B 1 14 ? -9.234 0.33 9.312 1 94 14 PRO B N 1
ATOM 1446 C CA . PRO B 1 14 ? -9.781 0.629 7.988 1 94 14 PRO B CA 1
ATOM 1447 C C . PRO B 1 14 ? -10.109 2.109 7.805 1 94 14 PRO B C 1
ATOM 1449 O O . PRO B 1 14 ? -9.914 2.66 6.719 1 94 14 PRO B O 1
ATOM 1452 N N . SER B 1 15 ? -10.555 2.721 8.852 1 92.81 15 SER B N 1
ATOM 1453 C CA . SER B 1 15 ? -10.914 4.133 8.75 1 92.81 15 SER B CA 1
ATOM 1454 C C . SER B 1 15 ? -9.695 4.996 8.469 1 92.81 15 SER B C 1
ATOM 1456 O O . SER B 1 15 ? -9.773 5.965 7.715 1 92.81 15 SER B O 1
ATOM 1458 N N . ILE B 1 16 ? -8.555 4.629 9.047 1 95.44 16 ILE B N 1
ATOM 1459 C CA . ILE B 1 16 ? -7.316 5.379 8.852 1 95.44 16 ILE B CA 1
ATOM 1460 C C . ILE B 1 16 ? -6.777 5.129 7.441 1 95.44 16 ILE B C 1
ATOM 1462 O O . ILE B 1 16 ? -6.316 6.055 6.773 1 95.44 16 ILE B O 1
ATOM 1466 N N . ILE B 1 17 ? -6.914 3.879 6.996 1 95.75 17 ILE B N 1
ATOM 1467 C CA . ILE B 1 17 ? -6.477 3.527 5.652 1 95.75 17 ILE B CA 1
ATOM 1468 C C . ILE B 1 17 ? -7.285 4.316 4.625 1 95.75 17 ILE B C 1
ATOM 1470 O O . ILE B 1 17 ? -6.719 4.926 3.715 1 95.75 17 ILE B O 1
ATOM 1474 N N . LYS B 1 18 ? -8.547 4.348 4.812 1 93.06 18 LYS B N 1
ATOM 1475 C CA . LYS B 1 18 ? -9.422 5.062 3.893 1 93.06 18 LYS B CA 1
ATOM 1476 C C . LYS B 1 18 ? -9.086 6.551 3.859 1 93.06 18 LYS B C 1
ATOM 1478 O O . LYS B 1 18 ? -8.977 7.145 2.785 1 93.06 18 LYS B O 1
ATOM 1483 N N . HIS B 1 19 ? -8.945 7.094 4.98 1 93.62 19 HIS B N 1
ATOM 1484 C CA . HIS B 1 19 ? -8.562 8.5 5.082 1 93.62 19 HIS B CA 1
ATOM 1485 C C . HIS B 1 19 ? -7.246 8.766 4.363 1 93.62 19 HIS B C 1
ATOM 1487 O O . HIS B 1 19 ? -7.141 9.719 3.586 1 93.62 19 HIS B O 1
ATOM 1493 N N . SER B 1 20 ? -6.25 7.938 4.625 1 96.38 20 SER B N 1
ATOM 1494 C CA . SER B 1 20 ? -4.922 8.109 4.035 1 96.38 20 SER B CA 1
ATOM 1495 C C . SER B 1 20 ? -4.977 8.031 2.514 1 96.38 20 SER B C 1
ATOM 1497 O O . SER B 1 20 ? -4.309 8.805 1.823 1 96.38 20 SER B O 1
ATOM 1499 N N . ILE B 1 21 ? -5.797 7.113 2.014 1 94.44 21 ILE B N 1
ATOM 1500 C CA . ILE B 1 21 ? -5.926 6.957 0.57 1 94.44 21 ILE B CA 1
ATOM 1501 C C . ILE B 1 21 ? -6.582 8.195 -0.031 1 94.44 21 ILE B C 1
ATOM 1503 O O . ILE B 1 21 ? -6.148 8.695 -1.073 1 94.44 21 ILE B O 1
ATOM 1507 N N . ASN B 1 22 ? -7.598 8.695 0.607 1 92.12 22 ASN B N 1
ATOM 1508 C CA . ASN B 1 22 ? -8.25 9.914 0.137 1 92.12 22 ASN B CA 1
ATOM 1509 C C . ASN B 1 22 ? -7.289 11.102 0.118 1 92.12 22 ASN B C 1
ATOM 1511 O O . ASN B 1 22 ? -7.25 11.859 -0.852 1 92.12 22 ASN B O 1
ATOM 1515 N N . VAL B 1 23 ? -6.566 11.242 1.163 1 93.44 23 VAL B N 1
ATOM 1516 C CA . VAL B 1 23 ? -5.586 12.32 1.244 1 93.44 23 VAL B CA 1
ATOM 1517 C C . VAL B 1 23 ? -4.555 12.164 0.128 1 93.44 23 VAL B C 1
ATOM 1519 O O . VAL B 1 23 ? -4.195 13.141 -0.534 1 93.44 23 VAL B O 1
ATOM 1522 N N . ALA B 1 24 ? -4.09 10.953 -0.049 1 95.06 24 ALA B N 1
ATOM 1523 C CA . ALA B 1 24 ? -3.098 10.672 -1.084 1 95.06 24 ALA B CA 1
ATOM 1524 C C . ALA B 1 24 ? -3.615 11.062 -2.463 1 95.06 24 ALA B C 1
ATOM 1526 O O . ALA B 1 24 ? -2.91 11.719 -3.232 1 95.06 24 ALA B O 1
ATOM 1527 N N . LYS B 1 25 ? -4.828 10.727 -2.758 1 92 25 LYS B N 1
A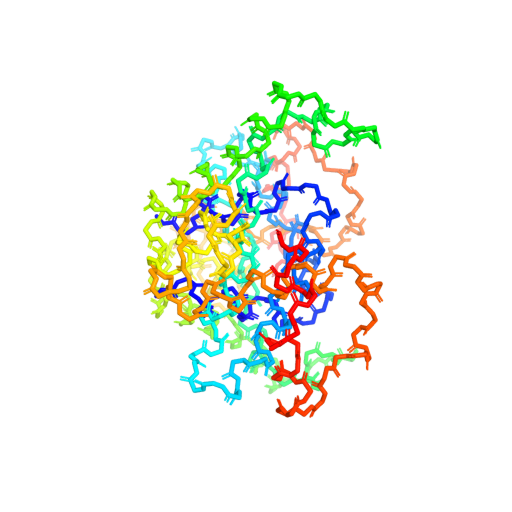TOM 1528 C CA . LYS B 1 25 ? -5.418 11.016 -4.062 1 92 25 LYS B CA 1
ATOM 1529 C C . LYS B 1 25 ? -5.594 12.516 -4.266 1 92 25 LYS B C 1
ATOM 1531 O O . LYS B 1 25 ? -5.352 13.031 -5.355 1 92 25 LYS B O 1
ATOM 1536 N N . LEU B 1 26 ? -6.016 13.172 -3.275 1 89.25 26 LEU B N 1
ATOM 1537 C CA . LEU B 1 26 ? -6.164 14.617 -3.34 1 89.25 26 LEU B CA 1
ATOM 1538 C C . LEU B 1 26 ? -4.809 15.297 -3.531 1 89.25 26 LEU B C 1
ATOM 1540 O O . LEU B 1 26 ? -4.688 16.234 -4.316 1 89.25 26 LEU B O 1
ATOM 1544 N N . CYS B 1 27 ? -3.855 14.789 -2.812 1 92.19 27 CYS B N 1
ATOM 1545 C CA . CYS B 1 27 ? -2.498 15.297 -2.961 1 92.19 27 CYS B CA 1
ATOM 1546 C C . CYS B 1 27 ? -2.002 15.125 -4.391 1 92.19 27 CYS B C 1
ATOM 1548 O O . CYS B 1 27 ? -1.411 16.031 -4.965 1 92.19 27 CYS B O 1
ATOM 1550 N N . GLN B 1 28 ? -2.268 14 -4.898 1 92.06 28 GLN B N 1
ATOM 1551 C CA . GLN B 1 28 ? -1.864 13.711 -6.273 1 92.06 28 GLN B CA 1
ATOM 1552 C C . GLN B 1 28 ? -2.475 14.711 -7.246 1 92.06 28 GLN B C 1
ATOM 1554 O O . GLN B 1 28 ? -1.788 15.211 -8.141 1 92.06 28 GLN B O 1
ATOM 1559 N N . LYS B 1 29 ? -3.688 15 -7.105 1 87.12 29 LYS B N 1
ATOM 1560 C CA . LYS B 1 29 ? -4.395 15.938 -7.977 1 87.12 29 LYS B CA 1
ATOM 1561 C C . LYS B 1 29 ? -3.811 17.344 -7.859 1 87.12 29 LYS B C 1
ATOM 1563 O O . LYS B 1 29 ? -3.723 18.062 -8.852 1 87.12 29 LYS B O 1
ATOM 1568 N N . ILE B 1 30 ? -3.449 17.688 -6.723 1 86.38 30 ILE B N 1
ATOM 1569 C CA . ILE B 1 30 ? -2.912 19.016 -6.453 1 86.38 30 ILE B CA 1
ATOM 1570 C C . ILE B 1 30 ? -1.504 19.141 -7.031 1 86.38 30 ILE B C 1
ATOM 1572 O O . ILE B 1 30 ? -1.111 20.203 -7.52 1 86.38 30 ILE B O 1
ATOM 1576 N N . ALA B 1 31 ? -0.762 18.047 -7.039 1 88.81 31 ALA B N 1
ATOM 1577 C CA . ALA B 1 31 ? 0.625 18.031 -7.496 1 88.81 31 ALA B CA 1
ATOM 1578 C C . ALA B 1 31 ? 0.744 18.594 -8.914 1 88.81 31 ALA B C 1
ATOM 1580 O O . ALA B 1 31 ? 1.73 19.25 -9.242 1 88.81 31 ALA B O 1
ATOM 1581 N N . GLN B 1 32 ? -0.238 18.328 -9.68 1 81.88 32 GLN B N 1
ATOM 1582 C CA . GLN B 1 32 ? -0.232 18.766 -11.07 1 81.88 32 GLN B CA 1
ATOM 1583 C C . GLN B 1 32 ? -0.194 20.281 -11.164 1 81.88 32 GLN B C 1
ATOM 1585 O O . GLN B 1 32 ? 0.348 20.844 -12.125 1 81.88 32 GLN B O 1
ATOM 1590 N N . HIS B 1 33 ? -0.653 20.906 -10.18 1 79.62 33 HIS B N 1
ATOM 1591 C CA . HIS B 1 33 ? -0.742 22.359 -10.195 1 79.62 33 HIS B CA 1
ATOM 1592 C C . HIS B 1 33 ? 0.531 23 -9.656 1 79.62 33 HIS B C 1
ATOM 1594 O O . HIS B 1 33 ? 0.754 24.188 -9.828 1 79.62 33 HIS B O 1
ATOM 1600 N N . PHE B 1 34 ? 1.436 22.281 -8.93 1 82.12 34 PHE B N 1
ATOM 1601 C CA . PHE B 1 34 ? 2.617 22.844 -8.281 1 82.12 34 PHE B CA 1
ATOM 1602 C C . PHE B 1 34 ? 3.891 22.266 -8.891 1 82.12 34 PHE B C 1
ATOM 1604 O O . PHE B 1 34 ? 4.988 22.5 -8.383 1 82.12 34 PHE B O 1
ATOM 1611 N N . ASP B 1 35 ? 3.91 21.641 -9.914 1 85.56 35 ASP B N 1
ATOM 1612 C CA . ASP B 1 35 ? 5.066 21.047 -10.578 1 85.56 35 ASP B CA 1
ATOM 1613 C C . ASP B 1 35 ? 5.793 20.078 -9.641 1 85.56 35 ASP B C 1
ATOM 1615 O O . ASP B 1 35 ? 7.012 20.172 -9.477 1 85.56 35 ASP B O 1
ATOM 1619 N N . ILE B 1 36 ? 5.086 19.516 -8.828 1 91 36 ILE B N 1
ATOM 1620 C CA . ILE B 1 36 ? 5.594 18.484 -7.918 1 91 36 ILE B CA 1
ATOM 1621 C C . ILE B 1 36 ? 5.324 17.094 -8.5 1 91 36 ILE B C 1
ATOM 1623 O O . ILE B 1 36 ? 4.289 16.875 -9.141 1 91 36 ILE B O 1
ATOM 1627 N N . ASP B 1 37 ? 6.305 16.188 -8.289 1 94.19 37 ASP B N 1
ATOM 1628 C CA . ASP B 1 37 ? 6.086 14.812 -8.703 1 94.19 37 ASP B CA 1
ATOM 1629 C C . ASP B 1 37 ? 4.824 14.242 -8.055 1 94.19 37 ASP B C 1
ATOM 1631 O O . ASP B 1 37 ? 4.727 14.164 -6.828 1 94.19 37 ASP B O 1
ATOM 1635 N N . ASP B 1 38 ? 3.863 13.891 -8.922 1 94.06 38 ASP B N 1
ATOM 1636 C CA . ASP B 1 38 ? 2.555 13.484 -8.422 1 94.06 38 ASP B CA 1
ATOM 1637 C C . ASP B 1 38 ? 2.656 12.195 -7.609 1 94.06 38 ASP B C 1
ATOM 1639 O O . ASP B 1 38 ? 1.947 12.023 -6.613 1 94.06 38 ASP B O 1
ATOM 1643 N N . LYS B 1 39 ? 3.557 11.305 -7.93 1 94.81 39 LYS B N 1
ATOM 1644 C CA . LYS B 1 39 ? 3.709 10.055 -7.191 1 94.81 39 LYS B CA 1
ATOM 1645 C C . LYS B 1 39 ? 4.34 10.297 -5.824 1 94.81 39 LYS B C 1
ATOM 1647 O O . LYS B 1 39 ? 4.004 9.625 -4.852 1 94.81 39 LYS B O 1
ATOM 1652 N N . LEU B 1 40 ? 5.223 11.25 -5.805 1 94.94 40 LEU B N 1
ATOM 1653 C CA . LEU B 1 40 ? 5.832 11.625 -4.531 1 94.94 40 LEU B CA 1
ATOM 1654 C C . LEU B 1 40 ? 4.789 12.195 -3.578 1 94.94 40 LEU B C 1
ATOM 1656 O O . LEU B 1 40 ? 4.707 11.781 -2.42 1 94.94 40 LEU B O 1
ATOM 1660 N N . LEU B 1 41 ? 4.008 13.148 -4.098 1 96.06 41 LEU B N 1
ATOM 1661 C CA . LEU B 1 41 ? 3.031 13.797 -3.232 1 96.06 41 LEU B CA 1
ATOM 1662 C C . LEU B 1 41 ? 1.926 12.828 -2.828 1 96.06 41 LEU B C 1
ATOM 1664 O O . LEU B 1 41 ? 1.406 12.906 -1.713 1 96.06 41 LEU B O 1
ATOM 1668 N N . PHE B 1 42 ? 1.618 11.922 -3.736 1 96.31 42 PHE B N 1
ATOM 1669 C CA . PHE B 1 42 ? 0.707 10.836 -3.402 1 96.31 42 PHE B CA 1
ATOM 1670 C C . PHE B 1 42 ? 1.236 10.031 -2.223 1 96.31 42 PHE B C 1
ATOM 1672 O O . PHE B 1 42 ? 0.508 9.773 -1.26 1 96.31 42 PHE B O 1
ATOM 1679 N N . THR B 1 43 ? 2.432 9.648 -2.293 1 96.56 43 THR B N 1
ATOM 1680 C CA . THR B 1 43 ? 3.041 8.797 -1.279 1 96.56 43 THR B CA 1
ATOM 1681 C C . THR B 1 43 ? 3.156 9.531 0.052 1 96.56 43 THR B C 1
ATOM 1683 O O . THR B 1 43 ? 2.977 8.93 1.115 1 96.56 43 THR B O 1
ATOM 1686 N N . CYS B 1 44 ? 3.43 10.859 -0.031 1 97.12 44 CYS B N 1
ATOM 1687 C CA . CYS B 1 44 ? 3.443 11.68 1.174 1 97.12 44 CYS B CA 1
ATOM 1688 C C . CYS B 1 44 ? 2.094 11.641 1.879 1 97.12 44 CYS B C 1
ATOM 1690 O O . CYS B 1 44 ? 2.027 11.422 3.09 1 97.12 44 CYS B O 1
ATOM 1692 N N . GLY B 1 45 ? 1.078 11.789 1.062 1 96.62 45 GLY B N 1
ATOM 1693 C CA . GLY B 1 45 ? -0.265 11.75 1.618 1 96.62 45 GLY B CA 1
ATOM 1694 C C . GLY B 1 45 ? -0.658 10.383 2.141 1 96.62 45 GLY B C 1
ATOM 1695 O O . GLY B 1 45 ? -1.322 10.273 3.172 1 96.62 45 GLY B O 1
ATOM 1696 N N . LEU B 1 46 ? -0.18 9.352 1.485 1 97.12 46 LEU B N 1
ATOM 1697 C CA . LEU B 1 46 ? -0.562 7.977 1.8 1 97.12 46 LEU B CA 1
ATOM 1698 C C . LEU B 1 46 ? -0.042 7.57 3.174 1 97.12 46 LEU B C 1
ATOM 1700 O O . LEU B 1 46 ? -0.75 6.914 3.941 1 97.12 46 LEU B O 1
ATOM 1704 N N . PHE B 1 47 ? 1.154 7.988 3.529 1 97.56 47 PHE B N 1
ATOM 1705 C CA . PHE B 1 47 ? 1.801 7.402 4.695 1 97.56 47 PHE B CA 1
ATOM 1706 C C . PHE B 1 47 ? 1.873 8.406 5.84 1 97.56 47 PHE B C 1
ATOM 1708 O O . PHE B 1 47 ? 2.439 8.117 6.895 1 97.56 47 PHE B O 1
ATOM 1715 N N . HIS B 1 48 ? 1.26 9.586 5.711 1 98.12 48 HIS B N 1
ATOM 1716 C CA . HIS B 1 48 ? 1.45 10.641 6.695 1 98.12 48 HIS B CA 1
ATOM 1717 C C . HIS B 1 48 ? 1.03 10.18 8.086 1 98.12 48 HIS B C 1
ATOM 1719 O O . HIS B 1 48 ? 1.667 10.539 9.078 1 98.12 48 HIS B O 1
ATOM 1725 N N . ASP B 1 49 ? 0.025 9.336 8.18 1 98 49 ASP B N 1
ATOM 1726 C CA . ASP B 1 49 ? -0.566 8.938 9.453 1 98 49 ASP B CA 1
ATOM 1727 C C . ASP B 1 49 ? -0.153 7.516 9.828 1 98 49 ASP B C 1
ATOM 1729 O O . ASP B 1 49 ? -0.737 6.914 10.727 1 98 49 ASP B O 1
ATOM 1733 N N . ILE B 1 50 ? 0.859 6.934 9.18 1 98.19 50 ILE B N 1
ATOM 1734 C CA . ILE B 1 50 ? 1.206 5.523 9.32 1 98.19 50 ILE B CA 1
ATOM 1735 C C . ILE B 1 50 ? 1.636 5.238 10.758 1 98.19 50 ILE B C 1
ATOM 1737 O O . ILE B 1 50 ? 1.467 4.125 11.258 1 98.19 50 ILE B O 1
ATOM 1741 N N . GLY B 1 51 ? 2.105 6.195 11.5 1 98.62 51 GLY B N 1
ATOM 1742 C CA . GLY B 1 51 ? 2.566 6.035 12.867 1 98.62 51 GLY B CA 1
ATOM 1743 C C . GLY B 1 51 ? 1.441 5.754 13.852 1 98.62 51 GLY B C 1
ATOM 1744 O O . GLY B 1 51 ? 1.688 5.324 14.977 1 98.62 51 GLY B O 1
ATOM 1745 N N . LYS B 1 52 ? 0.192 5.938 13.43 1 98.44 52 LYS B N 1
ATOM 1746 C CA . LYS B 1 52 ? -0.949 5.656 14.297 1 98.44 52 LYS B CA 1
ATOM 1747 C C . LYS B 1 52 ? -1.026 4.168 14.633 1 98.44 52 LYS B C 1
ATOM 1749 O O . LYS B 1 52 ? -1.701 3.779 15.594 1 98.44 52 LYS B O 1
ATOM 1754 N N . LEU B 1 53 ? -0.332 3.41 13.844 1 97.44 53 LEU B N 1
ATOM 1755 C CA . LEU B 1 53 ? -0.216 1.983 14.125 1 97.44 53 LEU B CA 1
ATOM 1756 C C . LEU B 1 53 ? 0.312 1.749 15.539 1 97.44 53 LEU B C 1
ATOM 1758 O O . LEU B 1 53 ? -0.011 0.739 16.172 1 97.44 53 LEU B O 1
ATOM 1762 N N . TYR B 1 54 ? 1.089 2.682 16.031 1 97.81 54 TYR B N 1
ATOM 1763 C CA . TYR B 1 54 ? 1.795 2.461 17.297 1 97.81 54 TYR B CA 1
ATOM 1764 C C . TYR B 1 54 ? 1.119 3.209 18.438 1 97.81 54 TYR B C 1
ATOM 1766 O O . TYR B 1 54 ? 1.666 3.297 19.531 1 97.81 54 TYR B O 1
ATOM 1774 N N . ILE B 1 55 ? -0.011 3.795 18.203 1 98.06 55 ILE B N 1
ATOM 1775 C CA . ILE B 1 55 ? -0.778 4.492 19.234 1 98.06 55 ILE B CA 1
ATOM 1776 C C . ILE B 1 55 ? -1.782 3.531 19.875 1 98.06 55 ILE B C 1
ATOM 1778 O O . ILE B 1 55 ? -2.418 2.738 19.172 1 98.06 55 ILE B O 1
ATOM 1782 N N . ASP B 1 56 ? -1.959 3.578 21.156 1 96.5 56 ASP B N 1
ATOM 1783 C CA . ASP B 1 56 ? -2.918 2.764 21.891 1 96.5 56 ASP B CA 1
ATOM 1784 C C . ASP B 1 56 ? -4.324 2.914 21.312 1 96.5 56 ASP B C 1
ATOM 1786 O O . ASP B 1 56 ? -4.785 4.031 21.062 1 96.5 56 ASP B O 1
ATOM 1790 N N . GLU B 1 57 ? -4.906 1.8 21.141 1 94.75 57 GLU B N 1
ATOM 1791 C CA . GLU B 1 57 ? -6.227 1.773 20.516 1 94.75 57 GLU B CA 1
ATOM 1792 C C . GLU B 1 57 ? -7.234 2.59 21.328 1 94.75 57 GLU B C 1
ATOM 1794 O O . GLU B 1 57 ? -8.141 3.205 20.766 1 94.75 57 GLU B O 1
ATOM 1799 N N . GLN B 1 58 ? -7.086 2.619 22.641 1 94.44 58 GLN B N 1
ATOM 1800 C CA . GLN B 1 58 ? -8.008 3.352 23.516 1 94.44 58 GLN B CA 1
ATOM 1801 C C . GLN B 1 58 ? -7.898 4.855 23.281 1 94.44 58 GLN B C 1
ATOM 1803 O O . GLN B 1 58 ? -8.891 5.578 23.375 1 94.44 58 GLN B O 1
ATOM 1808 N N . ILE B 1 59 ? -6.707 5.227 22.984 1 96.06 59 ILE B N 1
ATOM 1809 C CA . ILE B 1 59 ? -6.48 6.645 22.719 1 96.06 59 ILE B CA 1
ATOM 1810 C C . ILE B 1 59 ? -6.91 6.973 21.297 1 96.06 59 ILE B C 1
ATOM 1812 O O . ILE B 1 59 ? -7.57 7.988 21.062 1 96.06 59 ILE B O 1
ATOM 1816 N N . LEU B 1 60 ? -6.605 6.094 20.359 1 94.19 60 LEU B N 1
ATOM 1817 C CA . LEU B 1 60 ? -6.883 6.285 18.938 1 94.19 60 LEU B CA 1
ATOM 1818 C C . LEU B 1 60 ? -8.383 6.387 18.688 1 94.19 60 LEU B C 1
ATOM 1820 O O . LEU B 1 60 ? -8.82 7.164 17.844 1 94.19 60 LEU B O 1
ATOM 1824 N N . ASN B 1 61 ? -9.156 5.695 19.438 1 91.06 61 ASN B N 1
ATOM 1825 C CA . ASN B 1 61 ? -10.586 5.59 19.172 1 91.06 61 ASN B CA 1
ATOM 1826 C C . ASN B 1 61 ? -11.406 6.375 20.188 1 91.06 61 ASN B C 1
ATOM 1828 O O . ASN B 1 61 ? -12.633 6.258 20.219 1 91.06 61 ASN B O 1
ATOM 1832 N N . LYS B 1 62 ? -10.734 7.098 20.953 1 91 62 LYS B N 1
ATOM 1833 C CA . LYS B 1 62 ? -11.445 7.844 22 1 91 62 LYS B CA 1
ATOM 1834 C C . LYS B 1 62 ? -12.398 8.867 21.375 1 91 62 LYS B C 1
ATOM 1836 O O . LYS B 1 62 ? -12 9.656 20.516 1 91 62 LYS B O 1
ATOM 1841 N N . ARG B 1 63 ? -13.594 8.781 21.844 1 88.56 63 ARG B N 1
ATOM 1842 C CA . ARG B 1 63 ? -14.633 9.641 21.297 1 88.56 63 ARG B CA 1
ATOM 1843 C C . ARG B 1 63 ? -14.68 10.984 22 1 88.56 63 ARG B C 1
ATOM 1845 O O . ARG B 1 63 ? -15.117 11.984 21.438 1 88.56 63 ARG B O 1
ATOM 1852 N N . SER B 1 64 ? -14.18 11.023 23.219 1 89.38 64 SER B N 1
ATOM 1853 C CA . SER B 1 64 ? -14.125 12.258 23.984 1 89.38 64 SER B CA 1
ATOM 1854 C C . SER B 1 64 ? -12.789 12.977 23.781 1 89.38 64 SER B C 1
ATOM 1856 O O . SER B 1 64 ? -11.891 12.461 23.125 1 89.38 64 SER B O 1
ATOM 1858 N N . CYS B 1 65 ? -12.695 14.164 24.391 1 91.19 65 CYS B N 1
ATOM 1859 C CA . CYS B 1 65 ? -11.461 14.93 24.281 1 91.19 65 CYS B CA 1
ATOM 1860 C C . CYS B 1 65 ? -10.312 14.211 24.969 1 91.19 65 CYS B C 1
ATOM 1862 O O . CYS B 1 65 ? -10.492 13.609 26.031 1 91.19 65 CYS B O 1
ATOM 1864 N N . LEU B 1 66 ? -9.242 14.273 24.312 1 93.81 66 LEU B N 1
ATOM 1865 C CA . LEU B 1 66 ? -8.039 13.711 24.906 1 93.81 66 LEU B CA 1
ATOM 1866 C C . LEU B 1 66 ? -7.555 14.57 26.078 1 93.81 66 LEU B C 1
ATOM 1868 O O . LEU B 1 66 ? -7.617 15.797 26.016 1 93.81 66 LEU B O 1
ATOM 1872 N N . THR B 1 67 ? -7.148 13.859 27.125 1 96 67 THR B N 1
ATOM 1873 C CA . THR B 1 67 ? -6.43 14.586 28.156 1 96 67 THR B CA 1
ATOM 1874 C C . THR B 1 67 ? -5.09 15.102 27.641 1 96 67 THR B C 1
ATOM 1876 O O . THR B 1 67 ? -4.668 14.734 26.531 1 96 67 THR B O 1
ATOM 1879 N N . LYS B 1 68 ? -4.48 16.016 28.438 1 95.38 68 LYS B N 1
ATOM 1880 C CA . LYS B 1 68 ? -3.174 16.531 28.031 1 95.38 68 LYS B CA 1
ATOM 1881 C C . LYS B 1 68 ? -2.172 15.391 27.844 1 95.38 68 LYS B C 1
ATOM 1883 O O . LYS B 1 68 ? -1.381 15.406 26.906 1 95.38 68 LYS B O 1
ATOM 1888 N N . GLU B 1 69 ? -2.264 14.453 28.719 1 96.56 69 GLU B N 1
ATOM 1889 C CA . GLU B 1 69 ? -1.356 13.312 28.656 1 96.56 69 GLU B CA 1
ATOM 1890 C C . GLU B 1 69 ? -1.64 12.453 27.422 1 96.56 69 GLU B C 1
ATOM 1892 O O . GLU B 1 69 ? -0.712 12.016 26.734 1 96.56 69 GLU B O 1
ATOM 1897 N N . GLU B 1 70 ? -2.873 12.195 27.172 1 96.5 70 GLU B N 1
ATOM 1898 C CA . GLU B 1 70 ? -3.273 11.391 26.016 1 96.5 70 GLU B CA 1
ATOM 1899 C C . GLU B 1 70 ? -2.908 12.086 24.703 1 96.5 70 GLU B C 1
ATOM 1901 O O . GLU B 1 70 ? -2.518 11.43 23.734 1 96.5 70 GLU B O 1
ATOM 1906 N N . PHE B 1 71 ? -2.998 13.359 24.734 1 95.94 71 PHE B N 1
ATOM 1907 C CA . PHE B 1 71 ? -2.66 14.148 23.547 1 95.94 71 PHE B CA 1
ATOM 1908 C C . PHE B 1 71 ? -1.175 14.031 23.234 1 95.94 71 PHE B C 1
ATOM 1910 O O . PHE B 1 71 ? -0.794 13.906 22.062 1 95.94 71 PHE B O 1
ATOM 1917 N N . GLU B 1 72 ? -0.403 14.102 24.281 1 96.75 72 GLU B N 1
ATOM 1918 C CA . GLU B 1 72 ? 1.035 13.953 24.078 1 96.75 72 GLU B CA 1
ATOM 1919 C C . GLU B 1 72 ? 1.375 12.578 23.5 1 96.75 72 GLU B C 1
ATOM 1921 O O . GLU B 1 72 ? 2.289 12.453 22.688 1 96.75 72 GLU B O 1
ATOM 1926 N N . ILE B 1 73 ? 0.609 11.602 23.891 1 97.25 73 ILE B N 1
ATOM 1927 C CA . ILE B 1 73 ? 0.789 10.258 23.344 1 97.25 73 ILE B CA 1
ATOM 1928 C C . ILE B 1 73 ? 0.375 10.242 21.875 1 97.25 73 ILE B C 1
ATOM 1930 O O . ILE B 1 73 ? 1.089 9.695 21.031 1 97.25 73 ILE B O 1
ATOM 1934 N N . MET B 1 74 ? -0.704 10.852 21.562 1 97 74 MET B N 1
ATOM 1935 C CA . MET B 1 74 ? -1.217 10.906 20.188 1 97 74 MET B CA 1
ATOM 1936 C C . MET B 1 74 ? -0.227 11.609 19.266 1 97 74 MET B C 1
ATOM 1938 O O . MET B 1 74 ? -0.017 11.18 18.141 1 97 74 MET B O 1
ATOM 1942 N N . LYS B 1 75 ? 0.4 12.625 19.766 1 97.12 75 LYS B N 1
ATOM 1943 C CA . LYS B 1 75 ? 1.348 13.406 18.969 1 97.12 75 LYS B CA 1
ATOM 1944 C C . LYS B 1 75 ? 2.512 12.539 18.5 1 97.12 75 LYS B C 1
ATOM 1946 O O . LYS B 1 75 ? 3.105 12.812 17.453 1 97.12 75 LYS B O 1
ATOM 1951 N N . GLN B 1 76 ? 2.756 11.484 19.219 1 98.19 76 GLN B N 1
ATOM 1952 C CA . GLN B 1 76 ? 3.924 10.648 18.953 1 98.19 76 GLN B CA 1
ATOM 1953 C C . GLN B 1 76 ? 3.744 9.852 17.672 1 98.19 76 GLN B C 1
ATOM 1955 O O . GLN B 1 76 ? 4.711 9.312 17.125 1 98.19 76 GLN B O 1
ATOM 1960 N N . HIS B 1 77 ? 2.463 9.781 17.141 1 98.62 77 HIS B N 1
ATOM 1961 C CA . HIS B 1 77 ? 2.303 9.047 15.891 1 98.62 77 HIS B CA 1
ATOM 1962 C C . HIS B 1 77 ? 3.133 9.672 14.773 1 98.62 77 HIS B C 1
ATOM 1964 O O . HIS B 1 77 ? 3.57 8.977 13.852 1 98.62 77 HIS B O 1
ATOM 1970 N N . THR B 1 78 ? 3.355 11.031 14.883 1 98.62 78 THR B N 1
ATOM 1971 C CA . THR B 1 78 ? 4.164 11.695 13.867 1 98.62 78 THR B CA 1
ATOM 1972 C C . THR B 1 78 ? 5.617 11.234 13.945 1 98.62 78 THR B C 1
ATOM 1974 O O . THR B 1 78 ? 6.246 10.984 12.914 1 98.62 78 THR B O 1
ATOM 1977 N N . VAL B 1 79 ? 6.152 11.023 15.141 1 98.62 79 VAL B N 1
ATOM 1978 C CA . VAL B 1 79 ? 7.527 10.586 15.359 1 98.62 79 VAL B CA 1
ATOM 1979 C C . VAL B 1 79 ? 7.664 9.109 14.977 1 98.62 79 VAL B C 1
ATOM 1981 O O . VAL B 1 79 ? 8.609 8.734 14.281 1 98.62 79 VAL B O 1
ATOM 1984 N N . TYR B 1 80 ? 6.691 8.281 15.406 1 98.5 80 TYR B N 1
ATOM 1985 C CA . TYR B 1 80 ? 6.715 6.867 15.07 1 98.5 80 TYR B CA 1
ATOM 1986 C C . TYR B 1 80 ? 6.672 6.66 13.562 1 98.5 80 TYR B C 1
ATOM 1988 O O . TYR B 1 80 ? 7.391 5.816 13.023 1 98.5 80 TYR B O 1
ATOM 1996 N N . GLY B 1 81 ? 5.77 7.438 12.906 1 98.38 81 GLY B N 1
ATOM 1997 C CA . GLY B 1 81 ? 5.699 7.348 11.461 1 98.38 81 GLY B CA 1
ATOM 1998 C C . GLY B 1 81 ? 7 7.734 10.773 1 98.38 81 GLY B C 1
ATOM 1999 O O . GLY B 1 81 ? 7.465 7.027 9.875 1 98.38 81 GLY B O 1
ATOM 2000 N N . TYR B 1 82 ? 7.582 8.828 11.258 1 98.31 82 TYR B N 1
ATOM 2001 C CA . TYR B 1 82 ? 8.867 9.281 10.734 1 98.31 82 TYR B CA 1
ATOM 2002 C C . TYR B 1 82 ? 9.922 8.195 10.875 1 98.31 82 TYR B C 1
ATOM 2004 O O . TYR B 1 82 ? 10.633 7.875 9.914 1 98.31 82 TYR B O 1
ATOM 2012 N N . GLU B 1 83 ? 10.055 7.594 11.992 1 98.06 83 GLU B N 1
ATOM 2013 C CA . GLU B 1 83 ? 11.078 6.602 12.281 1 98.06 83 GLU B CA 1
ATOM 2014 C C . GLU B 1 83 ? 10.875 5.336 11.461 1 98.06 83 GLU B C 1
ATOM 2016 O O . GLU B 1 83 ? 11.828 4.789 10.898 1 98.06 83 GLU B O 1
ATOM 2021 N N . LEU B 1 84 ? 9.625 4.898 11.375 1 96.69 84 LEU B N 1
ATOM 2022 C CA . LEU B 1 84 ? 9.32 3.711 10.594 1 96.69 84 LEU B CA 1
ATOM 2023 C C . LEU B 1 84 ? 9.719 3.908 9.133 1 96.69 84 LEU B C 1
ATOM 2025 O O . LEU B 1 84 ? 10.359 3.041 8.531 1 96.69 84 LEU B O 1
ATOM 2029 N N . LEU B 1 85 ? 9.328 5.039 8.586 1 96.38 85 LEU B N 1
ATOM 2030 C CA . LEU B 1 85 ? 9.609 5.32 7.18 1 96.38 85 LEU B CA 1
ATOM 2031 C C . LEU B 1 85 ? 11.102 5.5 6.945 1 96.38 85 LEU B C 1
ATOM 2033 O O . LEU B 1 85 ? 11.648 5 5.957 1 96.38 85 LEU B O 1
ATOM 2037 N N . LYS B 1 86 ? 11.758 6.141 7.875 1 96.06 86 LYS B N 1
ATOM 2038 C CA . LYS B 1 86 ? 13.195 6.359 7.773 1 96.06 86 LYS B CA 1
ATOM 2039 C C . LYS B 1 86 ? 13.961 5.043 7.836 1 96.06 86 LYS B C 1
ATOM 2041 O O . LYS B 1 86 ? 14.859 4.805 7.027 1 96.06 86 LYS B O 1
ATOM 2046 N N . GLU B 1 87 ? 13.578 4.234 8.727 1 94.56 87 GLU B N 1
ATOM 2047 C CA . GLU B 1 87 ? 14.234 2.936 8.883 1 94.56 87 GLU B CA 1
ATOM 2048 C C . GLU B 1 87 ? 14.016 2.059 7.656 1 94.56 87 GLU B C 1
ATOM 2050 O O . GLU B 1 87 ? 14.805 1.151 7.387 1 94.56 87 GLU B O 1
ATOM 2055 N N . SER B 1 88 ? 12.977 2.34 7.012 1 92.5 88 SER B N 1
ATOM 2056 C CA . SER B 1 88 ? 12.648 1.55 5.832 1 92.5 88 SER B CA 1
ATOM 2057 C C . SER B 1 88 ? 13.211 2.182 4.566 1 92.5 88 SER B C 1
ATOM 2059 O O . SER B 1 88 ? 12.852 1.791 3.455 1 92.5 88 SER B O 1
ATOM 2061 N N . ASN B 1 89 ? 14 3.252 4.73 1 90.75 89 ASN B N 1
ATOM 2062 C CA . ASN B 1 89 ? 14.711 3.932 3.652 1 90.75 89 ASN B CA 1
ATOM 2063 C C . ASN B 1 89 ? 13.742 4.551 2.646 1 90.75 89 ASN B C 1
ATOM 2065 O O . ASN B 1 89 ? 13.953 4.449 1.437 1 90.75 89 ASN B O 1
ATOM 2069 N N . VAL B 1 90 ? 12.688 5.066 3.131 1 92.69 90 VAL B N 1
ATOM 2070 C CA . VAL B 1 90 ? 11.719 5.789 2.312 1 92.69 90 VAL B CA 1
ATOM 2071 C C . VAL B 1 90 ? 12.211 7.211 2.066 1 92.69 90 VAL B C 1
ATOM 2073 O O . VAL B 1 90 ? 13.062 7.715 2.801 1 92.69 90 VAL B O 1
ATOM 2076 N N . ASN B 1 91 ? 11.781 7.805 0.99 1 93.94 91 ASN B N 1
ATOM 2077 C CA . ASN B 1 91 ? 12.125 9.18 0.627 1 93.94 91 ASN B CA 1
ATOM 2078 C C . ASN B 1 91 ? 11.977 10.125 1.814 1 93.94 91 ASN B C 1
ATOM 2080 O O . ASN B 1 91 ? 10.984 10.062 2.545 1 93.94 91 ASN B O 1
ATOM 2084 N N . GLU B 1 92 ? 12.969 10.984 1.967 1 96.62 92 GLU B N 1
ATOM 2085 C CA . GLU B 1 92 ? 13.016 11.891 3.113 1 96.62 92 GLU B CA 1
ATOM 2086 C C . GLU B 1 92 ? 11.781 12.789 3.164 1 96.62 92 GLU B C 1
ATOM 2088 O O . GLU B 1 92 ? 11.289 13.109 4.246 1 96.62 92 GLU B O 1
ATOM 2093 N N . LEU B 1 93 ? 11.266 13.219 2.051 1 97.06 93 LEU B N 1
ATOM 2094 C CA . LEU B 1 93 ? 10.109 14.102 2.01 1 97.06 93 LEU B CA 1
ATOM 2095 C C . LEU B 1 93 ? 8.859 13.375 2.502 1 97.06 93 LEU B C 1
ATOM 2097 O O . LEU B 1 93 ? 7.984 13.992 3.119 1 97.06 93 LEU B O 1
ATOM 2101 N N . VAL B 1 94 ? 8.781 12.086 2.23 1 97 94 VAL B N 1
ATOM 2102 C CA . VAL B 1 94 ? 7.688 11.273 2.744 1 97 94 VAL B CA 1
ATOM 2103 C C . VAL B 1 94 ? 7.809 11.141 4.262 1 97 94 VAL B C 1
ATOM 2105 O O . VAL B 1 94 ? 6.816 11.266 4.98 1 97 94 VAL B O 1
ATOM 2108 N N . CYS B 1 95 ? 9.055 10.961 4.742 1 97.88 95 CYS B N 1
ATOM 2109 C CA . CYS B 1 95 ? 9.305 10.875 6.176 1 97.88 95 CYS B CA 1
ATOM 2110 C C . CYS B 1 95 ? 8.906 12.172 6.879 1 97.88 95 CYS B C 1
ATOM 2112 O O . CYS B 1 95 ? 8.227 12.141 7.906 1 97.88 95 CYS B O 1
ATOM 2114 N N . LEU B 1 96 ? 9.266 13.281 6.316 1 98.25 96 LEU B N 1
ATOM 2115 C CA . LEU B 1 96 ? 8.992 14.586 6.906 1 98.25 96 LEU B CA 1
ATOM 2116 C C . LEU B 1 96 ? 7.5 14.891 6.891 1 98.25 96 LEU B C 1
ATOM 2118 O O . LEU B 1 96 ? 6.984 15.547 7.801 1 98.25 96 LEU B O 1
ATOM 2122 N N . SER B 1 97 ? 6.773 14.383 5.875 1 97.69 97 SER B N 1
ATOM 2123 C CA . SER B 1 97 ? 5.328 14.555 5.832 1 97.69 97 SER B CA 1
ATOM 2124 C C . SER B 1 97 ? 4.648 13.859 7.004 1 97.69 97 SER B C 1
ATOM 2126 O O . SER B 1 97 ? 3.658 14.367 7.543 1 97.69 97 SER B O 1
ATOM 2128 N N . ALA B 1 98 ? 5.176 12.711 7.371 1 98.44 98 ALA B N 1
ATOM 2129 C CA . ALA B 1 98 ? 4.645 12.023 8.547 1 98.44 98 ALA B CA 1
ATOM 2130 C C . ALA B 1 98 ? 4.949 12.805 9.82 1 98.44 98 ALA B C 1
ATOM 2132 O O . ALA B 1 98 ? 4.094 12.938 10.695 1 98.44 98 ALA B O 1
ATOM 2133 N N . LEU B 1 99 ? 6.074 13.414 9.906 1 98.5 99 LEU B N 1
ATOM 2134 C CA . LEU B 1 99 ? 6.539 14.086 11.109 1 98.5 99 LEU B CA 1
ATOM 2135 C C . LEU B 1 99 ? 5.812 15.414 11.305 1 98.5 99 LEU B C 1
ATOM 2137 O O . LEU B 1 99 ? 5.445 15.766 12.43 1 98.5 99 LEU B O 1
ATOM 2141 N N . TYR B 1 100 ? 5.523 16.109 10.203 1 97.06 100 TYR B N 1
ATOM 2142 C CA . TYR B 1 100 ? 5.176 17.516 10.359 1 97.06 100 TYR B CA 1
ATOM 2143 C C . TYR B 1 100 ? 3.805 17.797 9.766 1 97.06 100 TYR B C 1
ATOM 2145 O O . TYR B 1 100 ? 3.426 18.969 9.609 1 97.06 100 TYR B O 1
ATOM 2153 N N . HIS B 1 101 ? 2.977 16.812 9.477 1 95.81 101 HIS B N 1
ATOM 2154 C CA . HIS B 1 101 ? 1.722 17.078 8.789 1 95.81 101 HIS B CA 1
ATOM 2155 C C . HIS B 1 101 ? 0.733 17.812 9.688 1 95.81 101 HIS B C 1
ATOM 2157 O O . HIS B 1 101 ? -0.271 18.344 9.219 1 95.81 101 HIS B O 1
ATOM 2163 N N . HIS B 1 102 ? 1.051 17.922 10.945 1 94.31 102 HIS B N 1
ATOM 2164 C CA . HIS B 1 102 ? 0.184 18.656 11.859 1 94.31 102 HIS B CA 1
ATOM 2165 C C . HIS B 1 102 ? 0.725 20.062 12.117 1 94.31 102 HIS B C 1
ATOM 2167 O O . HIS B 1 102 ? 0.263 20.75 13.031 1 94.31 102 HIS B O 1
ATOM 2173 N N . GLU B 1 103 ? 1.716 20.375 11.391 1 89.44 103 GLU B N 1
ATOM 2174 C CA . GLU B 1 103 ? 2.209 21.75 11.531 1 89.44 103 GLU B CA 1
ATOM 2175 C C . GLU B 1 103 ? 1.252 22.75 10.891 1 89.44 103 GLU B C 1
ATOM 2177 O O . GLU B 1 103 ? 0.56 22.422 9.93 1 89.44 103 GLU B O 1
ATOM 2182 N N . ARG B 1 104 ? 1.242 23.875 11.539 1 81.75 104 ARG B N 1
ATOM 2183 C CA . ARG B 1 104 ? 0.514 25.031 11 1 81.75 104 ARG B CA 1
ATOM 2184 C C . ARG B 1 104 ? 1.473 26.062 10.43 1 81.75 104 ARG B C 1
ATOM 2186 O O . ARG B 1 104 ? 2.568 26.266 10.961 1 81.75 104 ARG B O 1
ATOM 2193 N N . LEU B 1 105 ? 1.089 26.625 9.469 1 77.81 105 LEU B N 1
ATOM 2194 C CA . LEU B 1 105 ? 1.981 27.516 8.734 1 77.81 105 LEU B CA 1
ATOM 2195 C C . LEU B 1 105 ? 2.455 28.656 9.633 1 77.81 105 LEU B C 1
ATOM 2197 O O . LEU B 1 105 ? 3.52 29.234 9.398 1 77.81 105 LEU B O 1
ATOM 2201 N N . ASN B 1 106 ? 1.712 28.906 10.672 1 79.19 106 ASN B N 1
ATOM 2202 C CA . ASN B 1 106 ? 2.105 29.984 11.578 1 79.19 106 ASN B CA 1
ATOM 2203 C C . ASN B 1 106 ? 3.01 29.469 12.695 1 79.19 106 ASN B C 1
ATOM 2205 O O . ASN B 1 106 ? 3.42 30.25 13.562 1 79.19 106 ASN B O 1
ATOM 2209 N N . GLY B 1 107 ? 3.209 28.25 12.734 1 82.38 107 GLY B N 1
ATOM 2210 C CA . GLY B 1 107 ? 4.148 27.688 13.695 1 82.38 107 GLY B CA 1
ATOM 2211 C C . GLY B 1 107 ? 3.486 27.219 14.977 1 82.38 107 GLY B C 1
ATOM 2212 O O . GLY B 1 107 ? 4.164 26.938 15.969 1 82.38 107 GLY B O 1
ATOM 2213 N N . THR B 1 108 ? 2.215 27.109 15.031 1 84.06 108 THR B N 1
ATOM 2214 C CA . THR B 1 108 ? 1.517 26.719 16.25 1 84.06 108 THR B CA 1
ATOM 2215 C C . THR B 1 108 ? 1.155 25.234 16.219 1 84.06 108 THR B C 1
ATOM 2217 O O . THR B 1 108 ? 0.365 24.766 17.047 1 84.06 108 THR B O 1
ATOM 2220 N N . GLY B 1 109 ? 1.724 24.516 15.336 1 89.75 109 GLY B N 1
ATOM 2221 C CA . GLY B 1 109 ? 1.443 23.094 15.227 1 89.75 109 GLY B CA 1
ATOM 2222 C C . GLY B 1 109 ? 2.199 22.25 16.234 1 89.75 109 GLY B C 1
ATOM 2223 O O . GLY B 1 109 ? 2.646 22.766 17.266 1 89.75 109 GLY B O 1
ATOM 2224 N N . TYR B 1 110 ? 2.266 20.984 16.031 1 93.38 110 TYR B N 1
ATOM 2225 C CA . TYR B 1 110 ? 2.793 20.016 16.984 1 93.38 110 TYR B CA 1
ATOM 2226 C C . TYR B 1 110 ? 4.234 20.344 17.359 1 93.38 110 TYR B C 1
ATOM 2228 O O . TYR B 1 110 ? 4.609 20.297 18.531 1 93.38 110 TYR B O 1
ATOM 2236 N N . TRP B 1 111 ? 5.031 20.703 16.359 1 94.94 111 TRP B N 1
ATOM 2237 C CA . TRP B 1 111 ? 6.473 20.797 16.578 1 94.94 111 TRP B CA 1
ATOM 2238 C C . TRP B 1 111 ? 6.973 22.203 16.312 1 94.94 111 TRP B C 1
ATOM 2240 O O . TRP B 1 111 ? 8.18 22.422 16.172 1 94.94 111 TRP B O 1
ATOM 2250 N N . LYS B 1 112 ? 6.062 23.109 16.078 1 92.75 112 LYS B N 1
ATOM 2251 C CA . LYS B 1 112 ? 6.289 24.547 16.094 1 92.75 112 LYS B CA 1
ATOM 2252 C C . LYS B 1 112 ? 7.199 24.969 14.938 1 92.75 112 LYS B C 1
ATOM 2254 O O . LYS B 1 112 ? 8.078 25.812 15.102 1 92.75 112 LYS B O 1
ATOM 2259 N N . LYS B 1 113 ? 7.152 24.234 13.859 1 93 113 LYS B N 1
ATOM 2260 C CA . LYS B 1 113 ? 7.832 24.656 12.641 1 93 113 LYS B CA 1
ATOM 2261 C C . LYS B 1 113 ? 6.969 25.641 11.844 1 93 113 LYS B C 1
ATOM 2263 O O . LYS B 1 113 ? 5.754 25.469 11.758 1 93 113 LYS B O 1
ATOM 2268 N N . LYS B 1 114 ? 7.629 26.656 11.297 1 89.19 114 LYS B N 1
ATOM 2269 C CA . LYS B 1 114 ? 6.934 27.641 10.461 1 89.19 114 LYS B CA 1
ATOM 2270 C C . LYS B 1 114 ? 6.965 27.234 8.992 1 89.19 114 LYS B C 1
ATOM 2272 O O . LYS B 1 114 ? 7.719 26.328 8.609 1 89.19 114 LYS B O 1
ATOM 2277 N N . LYS B 1 115 ? 6.133 27.828 8.219 1 87.31 115 LYS B N 1
ATOM 2278 C CA . LYS B 1 115 ? 5.965 27.547 6.801 1 87.31 115 LYS B CA 1
ATOM 2279 C C . LYS B 1 115 ? 7.312 27.469 6.09 1 87.31 115 LYS B C 1
ATOM 2281 O O . LYS B 1 115 ? 7.578 26.531 5.336 1 87.31 115 LYS B O 1
ATOM 2286 N N . GLU B 1 116 ? 8.266 28.438 6.379 1 90.62 116 GLU B N 1
ATOM 2287 C CA . GLU B 1 116 ? 9.531 28.562 5.672 1 90.62 116 GLU B CA 1
ATOM 2288 C C . GLU B 1 116 ? 10.477 27.406 6.023 1 90.62 116 GLU B C 1
ATOM 2290 O O . GLU B 1 116 ? 11.438 27.141 5.297 1 90.62 116 GLU B O 1
ATOM 2295 N N . GLU B 1 117 ? 10.148 26.672 7.074 1 94.06 117 GLU B N 1
ATOM 2296 C CA . GLU B 1 117 ? 11 25.578 7.535 1 94.06 117 GLU B CA 1
ATOM 2297 C C . GLU B 1 117 ? 10.508 24.234 7 1 94.06 117 GLU B C 1
ATOM 2299 O O . GLU B 1 117 ? 11.156 23.203 7.199 1 94.06 117 GLU B O 1
ATOM 2304 N N . LEU B 1 118 ? 9.383 24.266 6.293 1 93.31 118 LEU B N 1
ATOM 2305 C CA . LEU B 1 118 ? 8.75 23.031 5.836 1 93.31 118 LEU B CA 1
ATOM 2306 C C . LEU B 1 118 ? 8.82 22.906 4.32 1 93.31 118 LEU B C 1
ATOM 2308 O O . LEU B 1 118 ? 8.516 23.875 3.604 1 93.31 118 LEU B O 1
ATOM 2312 N N . PRO B 1 119 ? 9.219 21.75 3.828 1 94.44 119 PRO B N 1
ATOM 2313 C CA . PRO B 1 119 ? 9.094 21.547 2.383 1 94.44 119 PRO B CA 1
ATOM 2314 C C . PRO B 1 119 ? 7.668 21.719 1.876 1 94.44 119 PRO B C 1
ATOM 2316 O O . PRO B 1 119 ? 6.711 21.469 2.609 1 94.44 119 PRO B O 1
ATOM 2319 N N . ILE B 1 120 ? 7.531 22.109 0.668 1 91.38 120 ILE B N 1
ATOM 2320 C CA . ILE B 1 120 ? 6.23 22.422 0.082 1 91.38 120 ILE B CA 1
ATOM 2321 C C . ILE B 1 120 ? 5.328 21.203 0.139 1 91.38 120 ILE B C 1
ATOM 2323 O O . ILE B 1 120 ? 4.113 21.312 0.331 1 91.38 120 ILE B O 1
ATOM 2327 N N . VAL B 1 121 ? 5.879 20 0.009 1 94.31 121 VAL B N 1
ATOM 2328 C CA . VAL B 1 121 ? 5.066 18.781 0.019 1 94.31 121 VAL B CA 1
ATOM 2329 C C . VAL B 1 121 ? 4.43 18.594 1.395 1 94.31 121 VAL B C 1
ATOM 2331 O O . VAL B 1 121 ? 3.287 18.141 1.501 1 94.31 121 VAL B O 1
ATOM 2334 N N . VAL B 1 122 ? 5.137 18.969 2.447 1 94.81 122 VAL B N 1
ATOM 2335 C CA . VAL B 1 122 ? 4.633 18.859 3.812 1 94.81 122 VAL B CA 1
ATOM 2336 C C . VAL B 1 122 ? 3.502 19.859 4.031 1 94.81 122 VAL B C 1
ATOM 2338 O O . VAL B 1 122 ? 2.484 19.531 4.648 1 94.81 122 VAL B O 1
ATOM 2341 N N . GLN B 1 123 ? 3.689 21.031 3.482 1 90.06 123 GLN B N 1
ATOM 2342 C CA . GLN B 1 123 ? 2.66 22.062 3.59 1 90.06 123 GLN B CA 1
ATOM 2343 C C . GLN B 1 123 ? 1.362 21.609 2.926 1 90.06 123 GLN B C 1
ATOM 2345 O O . GLN B 1 123 ? 0.28 21.766 3.492 1 90.06 123 GLN B O 1
ATOM 2350 N N . ILE B 1 124 ? 1.485 21.016 1.797 1 90.69 124 ILE B N 1
ATOM 2351 C CA . ILE B 1 124 ? 0.321 20.578 1.041 1 90.69 124 ILE B CA 1
ATOM 2352 C C . ILE B 1 124 ? -0.384 19.453 1.797 1 90.69 124 ILE B C 1
ATOM 2354 O O . ILE B 1 124 ? -1.604 19.484 1.978 1 90.69 124 ILE B O 1
ATOM 2358 N N . VAL B 1 125 ? 0.373 18.453 2.303 1 94.44 125 VAL B N 1
ATOM 2359 C CA . VAL B 1 125 ? -0.208 17.328 3.012 1 94.44 125 VAL B CA 1
ATOM 2360 C C . VAL B 1 125 ? -0.944 17.812 4.258 1 94.44 125 VAL B C 1
ATOM 2362 O O . VAL B 1 125 ? -2.029 17.328 4.574 1 94.44 125 VAL B O 1
ATOM 2365 N N . ALA B 1 126 ? -0.39 18.797 4.945 1 91.88 126 ALA B N 1
ATOM 2366 C CA . ALA B 1 126 ? -0.99 19.328 6.164 1 91.88 126 ALA B CA 1
ATOM 2367 C C . ALA B 1 126 ? -2.363 19.922 5.887 1 91.88 126 ALA B C 1
ATOM 2369 O O . ALA B 1 126 ? -3.32 19.672 6.621 1 91.88 126 ALA B O 1
ATOM 2370 N N . VAL B 1 127 ? -2.465 20.641 4.844 1 87 127 VAL B N 1
ATOM 2371 C CA . VAL B 1 127 ? -3.711 21.328 4.5 1 87 127 VAL B CA 1
ATOM 2372 C C . VAL B 1 127 ? -4.73 20.312 3.99 1 87 127 VAL B C 1
ATOM 2374 O O . VAL B 1 127 ? -5.902 20.359 4.363 1 87 127 VAL B O 1
ATOM 2377 N N . VAL B 1 128 ? -4.273 19.406 3.162 1 89.38 128 VAL B N 1
ATOM 2378 C CA . VAL B 1 128 ? -5.164 18.422 2.555 1 89.38 128 VAL B CA 1
ATOM 2379 C C . VAL B 1 128 ? -5.695 17.484 3.627 1 89.38 128 VAL B C 1
ATOM 2381 O O . VAL B 1 128 ? -6.848 17.047 3.562 1 89.38 128 VAL B O 1
ATOM 2384 N N . ASP B 1 129 ? -4.809 17.125 4.555 1 91.5 129 ASP B N 1
ATOM 2385 C CA . ASP B 1 129 ? -5.203 16.266 5.672 1 91.5 129 ASP B CA 1
ATOM 2386 C C . ASP B 1 129 ? -6.418 16.828 6.398 1 91.5 129 ASP B C 1
ATOM 2388 O O . ASP B 1 129 ? -7.391 16.125 6.648 1 91.5 129 ASP B O 1
ATOM 2392 N N . VAL B 1 130 ? -6.41 18.094 6.676 1 86.19 130 VAL B N 1
ATOM 2393 C CA . VAL B 1 130 ? -7.488 18.766 7.398 1 86.19 130 VAL B CA 1
ATOM 2394 C C . VAL B 1 130 ? -8.711 18.906 6.492 1 86.19 130 VAL B C 1
ATOM 2396 O O . VAL B 1 130 ? -9.844 18.719 6.934 1 86.19 130 VAL B O 1
ATOM 2399 N N . PHE B 1 131 ? -8.391 19.281 5.273 1 84.19 131 PHE B N 1
ATOM 2400 C CA . PHE B 1 131 ? -9.477 19.453 4.309 1 84.19 131 PHE B CA 1
ATOM 2401 C C . PHE B 1 131 ? -10.266 18.156 4.16 1 84.19 131 PHE B C 1
ATOM 2403 O O . PHE B 1 131 ? -11.5 18.172 4.199 1 84.19 131 PHE B O 1
ATOM 2410 N N . GLU B 1 132 ? -9.555 17.031 3.951 1 87.38 132 GLU B N 1
ATOM 2411 C CA . GLU B 1 132 ? -10.203 15.727 3.777 1 87.38 132 GLU B CA 1
ATOM 2412 C C . GLU B 1 132 ? -10.992 15.336 5.02 1 87.38 132 GLU B C 1
ATOM 2414 O O . GLU B 1 132 ? -12.094 14.789 4.918 1 87.38 132 GLU B O 1
ATOM 2419 N N . ALA B 1 133 ? -10.5 15.578 6.195 1 83.69 133 ALA B N 1
ATOM 2420 C CA . ALA B 1 133 ? -11.148 15.203 7.449 1 83.69 133 ALA B CA 1
ATOM 2421 C C . ALA B 1 133 ? -12.414 16.031 7.68 1 83.69 133 ALA B C 1
ATOM 2423 O O . ALA B 1 133 ? -13.359 15.562 8.32 1 83.69 133 ALA B O 1
ATOM 2424 N N . SER B 1 134 ? -12.328 17.234 7.332 1 78.44 134 SER B N 1
ATOM 2425 C CA . SER B 1 134 ? -13.422 18.156 7.613 1 78.44 134 SER B CA 1
ATOM 2426 C C . SER B 1 134 ? -14.523 18.047 6.562 1 78.44 134 SER B C 1
ATOM 2428 O O . SER B 1 134 ? -15.664 18.453 6.805 1 78.44 134 SER B O 1
ATOM 2430 N N . THR B 1 135 ? -14.07 17.688 5.398 1 69.69 135 THR B N 1
ATOM 2431 C CA . THR B 1 135 ? -15.039 17.625 4.309 1 69.69 135 THR B CA 1
ATOM 2432 C C . THR B 1 135 ? -15.492 16.188 4.066 1 69.69 135 THR B C 1
ATOM 2434 O O . THR B 1 135 ? -14.734 15.242 4.305 1 69.69 135 THR B O 1
ATOM 2437 N N . SER B 1 136 ? -16.656 15.727 4.543 1 56.03 136 SER B N 1
ATOM 2438 C CA . SER B 1 136 ? -17.094 14.43 4.031 1 56.03 136 SER B CA 1
ATOM 2439 C C . SER B 1 136 ? -16.672 14.234 2.58 1 56.03 136 SER B C 1
ATOM 2441 O O . SER B 1 136 ? -17.453 14.516 1.662 1 56.03 136 SER B O 1
ATOM 2443 N N . TYR B 1 137 ? -15.508 14.375 2.422 1 51.91 137 TYR B N 1
ATOM 2444 C CA . TYR B 1 137 ? -14.984 14.438 1.062 1 51.91 137 TYR B CA 1
ATOM 2445 C C . TYR B 1 137 ? -15.617 13.359 0.186 1 51.91 137 TYR B C 1
ATOM 2447 O O . TYR B 1 137 ? -15.555 12.172 0.509 1 51.91 137 TYR B O 1
ATOM 2455 N N . ARG B 1 138 ? -16.625 13.875 -0.516 1 52.22 138 ARG B N 1
ATOM 2456 C CA . ARG B 1 138 ? -17.094 13.188 -1.714 1 52.22 138 ARG B CA 1
ATOM 2457 C C . ARG B 1 138 ? -16.203 13.484 -2.906 1 52.22 138 ARG B C 1
ATOM 2459 O O . ARG B 1 138 ? -15.875 14.648 -3.17 1 52.22 138 ARG B O 1
ATOM 2466 N N . PRO B 1 139 ? -15.422 12.523 -3.264 1 51.28 139 PRO B N 1
ATOM 2467 C CA . PRO B 1 139 ? -14.508 12.688 -4.391 1 51.28 139 PRO B CA 1
ATOM 2468 C C . PRO B 1 139 ? -14.953 13.789 -5.355 1 51.28 139 PRO B C 1
ATOM 2470 O O . PRO B 1 139 ? -14.117 14.461 -5.961 1 51.28 139 PRO B O 1
ATOM 2473 N N . TYR B 1 140 ? -16.266 14.023 -5.422 1 45.31 140 TYR B N 1
ATOM 2474 C CA . TYR B 1 140 ? -16.812 14.961 -6.402 1 45.31 140 TYR B CA 1
ATOM 2475 C C . TYR B 1 140 ? -16.547 16.406 -5.98 1 45.31 140 TYR B C 1
ATOM 2477 O O . TYR B 1 140 ? -16.609 17.312 -6.801 1 45.31 140 TYR B O 1
ATOM 2485 N N . ARG B 1 141 ? -16.25 16.594 -4.883 1 53.91 141 ARG B N 1
ATOM 2486 C CA . ARG B 1 141 ? -16.094 17.984 -4.441 1 53.91 141 ARG B CA 1
ATOM 2487 C C . ARG B 1 141 ? -14.656 18.453 -4.566 1 53.91 141 ARG B C 1
ATOM 2489 O O . ARG B 1 141 ? -14.312 19.562 -4.145 1 53.91 141 ARG B O 1
ATOM 2496 N N . PHE B 1 142 ? -13.828 17.594 -5.109 1 58.19 142 PHE B N 1
ATOM 2497 C CA . PHE B 1 142 ? -12.438 18.016 -5.25 1 58.19 142 PHE B CA 1
ATOM 2498 C C . PHE B 1 142 ? -12.305 19.141 -6.262 1 58.19 142 PHE B C 1
ATOM 2500 O O . PHE B 1 142 ? -13.039 19.188 -7.25 1 58.19 142 PHE B O 1
ATOM 2507 N N . PRO B 1 143 ? -11.414 20.031 -5.891 1 58.91 143 PRO B N 1
ATOM 2508 C CA . PRO B 1 143 ? -11.203 21.156 -6.812 1 58.91 143 PRO B CA 1
ATOM 2509 C C . PRO B 1 143 ? -10.742 20.703 -8.195 1 58.91 143 PRO B C 1
ATOM 2511 O O . PRO B 1 143 ? -9.797 19.906 -8.312 1 58.91 143 PRO B O 1
ATOM 2514 N N . LYS B 1 144 ? -11.539 20.906 -9.062 1 62.44 144 LYS B N 1
ATOM 2515 C CA . LYS B 1 144 ? -11.297 20.5 -10.445 1 62.44 144 LYS B CA 1
ATOM 2516 C C . LYS B 1 144 ? -10.383 21.484 -11.164 1 62.44 144 LYS B C 1
ATOM 2518 O O . LYS B 1 144 ? -10.07 21.312 -12.336 1 62.44 144 LYS B O 1
ATOM 2523 N N . SER B 1 145 ? -10 22.516 -10.297 1 65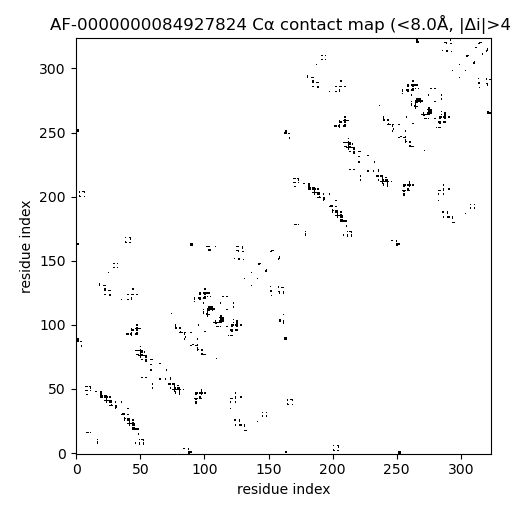.19 145 SER B N 1
ATOM 2524 C CA . SER B 1 145 ? -9.141 23.516 -10.93 1 65.19 145 SER B CA 1
ATOM 2525 C C . SER B 1 145 ? -7.98 23.891 -10.016 1 65.19 145 SER B C 1
ATOM 2527 O O . SER B 1 145 ? -8.031 23.656 -8.812 1 65.19 145 SER B O 1
ATOM 2529 N N . LYS B 1 146 ? -6.988 24.297 -10.781 1 69.44 146 LYS B N 1
ATOM 2530 C CA . LYS B 1 146 ? -5.844 24.828 -10.047 1 69.44 146 LYS B CA 1
ATOM 2531 C C . LYS B 1 146 ? -6.281 25.906 -9.055 1 69.44 146 LYS B C 1
ATOM 2533 O O . LYS B 1 146 ? -5.785 25.953 -7.93 1 69.44 146 LYS B O 1
ATOM 2538 N N . LYS B 1 147 ? -7.082 26.75 -9.461 1 70.94 147 LYS B N 1
ATOM 2539 C CA . LYS B 1 147 ? -7.578 27.828 -8.617 1 70.94 147 LYS B CA 1
ATOM 2540 C C . LYS B 1 147 ? -8.25 27.297 -7.359 1 70.94 147 LYS B C 1
ATOM 2542 O O . LYS B 1 147 ? -8.016 27.797 -6.262 1 70.94 147 LYS B O 1
ATOM 2547 N N . ALA B 1 148 ? -8.961 26.297 -7.516 1 69.25 148 ALA B N 1
ATOM 2548 C CA . ALA B 1 148 ? -9.641 25.688 -6.379 1 69.25 148 ALA B CA 1
ATOM 2549 C C . ALA B 1 148 ? -8.648 25.016 -5.43 1 69.25 148 ALA B C 1
ATOM 2551 O O . ALA B 1 148 ? -8.789 25.109 -4.207 1 69.25 148 ALA B O 1
ATOM 2552 N N . ALA B 1 149 ? -7.738 24.359 -6.062 1 67.31 149 ALA B N 1
ATOM 2553 C CA . ALA B 1 149 ? -6.703 23.734 -5.258 1 67.31 149 ALA B CA 1
ATOM 2554 C C . ALA B 1 149 ? -5.93 24.766 -4.441 1 67.31 149 ALA B C 1
ATOM 2556 O O . ALA B 1 149 ? -5.648 24.547 -3.262 1 67.31 149 ALA B O 1
ATOM 2557 N N . LEU B 1 150 ? -5.691 25.812 -5.09 1 70.69 150 LEU B N 1
ATOM 2558 C CA . LEU B 1 150 ? -4.945 26.891 -4.441 1 70.69 150 LEU B CA 1
ATOM 2559 C C . LEU B 1 150 ? -5.762 27.516 -3.314 1 70.69 150 LEU B C 1
ATOM 2561 O O . LEU B 1 150 ? -5.203 27.922 -2.299 1 70.6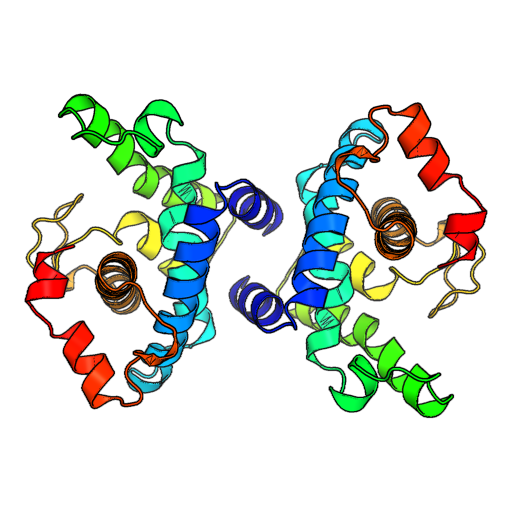9 150 LEU B O 1
ATOM 2565 N N . ARG B 1 151 ? -6.918 27.547 -3.537 1 71.19 151 ARG B N 1
ATOM 2566 C CA . ARG B 1 151 ? -7.777 28.109 -2.5 1 71.19 151 ARG B CA 1
ATOM 2567 C C . ARG B 1 151 ? -7.703 27.281 -1.221 1 71.19 151 ARG B C 1
ATOM 2569 O O . ARG B 1 151 ? -7.672 27.828 -0.119 1 71.19 151 ARG B O 1
ATOM 2576 N N . ILE B 1 152 ? -7.586 26.031 -1.527 1 67.06 152 ILE B N 1
ATOM 2577 C CA . ILE B 1 152 ? -7.477 25.141 -0.382 1 67.06 152 ILE B CA 1
ATOM 2578 C C . ILE B 1 152 ? -6.145 25.359 0.329 1 67.06 152 ILE B C 1
ATOM 2580 O O . ILE B 1 152 ? -6.098 25.453 1.559 1 67.06 152 ILE B O 1
ATOM 2584 N N . LEU B 1 153 ? -5.234 25.547 -0.493 1 71.75 153 LEU B N 1
ATOM 2585 C CA . LEU B 1 153 ? -3.891 25.688 0.06 1 71.75 153 LEU B CA 1
ATOM 2586 C C . LEU B 1 153 ? -3.705 27.062 0.693 1 71.75 153 LEU B C 1
ATOM 2588 O O . LEU B 1 153 ? -2.84 27.25 1.552 1 71.75 153 LEU B O 1
ATOM 2592 N N . LYS B 1 154 ? -4.547 27.953 0.246 1 68.88 154 LYS B N 1
ATOM 2593 C CA . LYS B 1 154 ? -4.418 29.312 0.749 1 68.88 154 LYS B CA 1
ATOM 2594 C C . LYS B 1 154 ? -5.48 29.625 1.802 1 68.88 154 LYS B C 1
ATOM 2596 O O . LYS B 1 154 ? -5.547 30.734 2.322 1 68.88 154 LYS B O 1
ATOM 2601 N N . ASP B 1 155 ? -6.277 28.562 1.94 1 63.66 155 ASP B N 1
ATOM 2602 C CA . ASP B 1 155 ? -7.344 28.797 2.91 1 63.66 155 ASP B CA 1
ATOM 2603 C C . ASP B 1 155 ? -6.781 28.922 4.324 1 63.66 155 ASP B C 1
ATOM 2605 O O . ASP B 1 155 ? -6.285 27.938 4.887 1 63.66 155 ASP B O 1
ATOM 2609 N N . PRO B 1 156 ? -6.789 30.062 4.723 1 60.28 156 PRO B N 1
ATOM 2610 C CA . PRO B 1 156 ? -6.246 30.297 6.062 1 60.28 156 PRO B CA 1
ATOM 2611 C C . PRO B 1 156 ? -6.934 29.438 7.125 1 60.28 156 PRO B C 1
ATOM 2613 O O . PRO B 1 156 ? -6.305 29.047 8.117 1 60.28 156 PRO B O 1
ATOM 2616 N N . GLU B 1 157 ? -8.195 29.25 6.863 1 59.78 157 GLU B N 1
ATOM 2617 C CA . GLU B 1 157 ? -8.93 28.469 7.852 1 59.78 157 GLU B CA 1
ATOM 2618 C C . GLU B 1 157 ? -8.43 27.031 7.895 1 59.78 157 GLU B C 1
ATOM 2620 O O . GLU B 1 157 ? -8.375 26.406 8.961 1 59.78 157 GLU B O 1
ATOM 2625 N N . LEU B 1 158 ? -8.109 26.578 6.73 1 60.06 158 LEU B N 1
ATOM 2626 C CA . LEU B 1 158 ? -7.594 25.203 6.688 1 60.06 158 LEU B CA 1
ATOM 2627 C C . LEU B 1 158 ? -6.203 25.125 7.309 1 60.06 158 LEU B C 1
ATOM 2629 O O . LEU B 1 158 ? -5.883 24.156 8.008 1 60.06 158 LEU B O 1
ATOM 2633 N N . PHE B 1 159 ? -5.566 26.109 7.008 1 58.44 159 PHE B N 1
ATOM 2634 C CA . PHE B 1 159 ? -4.227 26.156 7.582 1 58.44 159 PHE B CA 1
ATOM 2635 C C . PHE B 1 159 ? -4.297 26.375 9.094 1 58.44 159 PHE B C 1
ATOM 2637 O O . PHE B 1 159 ? -3.443 25.875 9.828 1 58.44 159 PHE B O 1
ATOM 2644 N N . ASN B 1 160 ? -5.359 27.109 9.453 1 55.34 160 ASN B N 1
ATOM 2645 C CA . ASN B 1 160 ? -5.512 27.359 10.883 1 55.34 160 ASN B CA 1
ATOM 2646 C C . ASN B 1 160 ? -6.145 26.172 11.594 1 55.34 160 ASN B C 1
ATOM 2648 O O . ASN B 1 160 ? -6.062 26.062 12.82 1 55.34 160 ASN B O 1
ATOM 2652 N N . LEU B 1 161 ? -6.723 25.344 10.844 1 48.22 161 LEU B N 1
ATOM 2653 C CA . LEU B 1 161 ? -7.422 24.219 11.438 1 48.22 161 LEU B CA 1
ATOM 2654 C C . LEU B 1 161 ? -6.484 23.031 11.625 1 48.22 161 LEU B C 1
ATOM 2656 O O . LEU B 1 161 ? -6.824 22.062 12.312 1 48.22 161 LEU B O 1
ATOM 2660 N N . VAL B 1 162 ? -5.297 23.188 11.062 1 47.69 162 VAL B N 1
ATOM 2661 C CA . VAL B 1 162 ? -4.406 22.031 11.188 1 47.69 162 VAL B CA 1
ATOM 2662 C C . VAL B 1 162 ? -3.85 21.969 12.609 1 47.69 162 VAL B C 1
ATOM 2664 O O . VAL B 1 162 ? -3.613 23 13.242 1 47.69 162 VAL B O 1
#

Radius of gyration: 21.33 Å; Cα contacts (8 Å, |Δi|>4): 519; chains: 2; bounding box: 32×61×57 Å

Sequence (324 aa):
MEQNVMWAFFSLPPSIIKHSINVAKLCQKIAQHFDIDDKLLFTCGLFHDIGKLYIDEQILNKRSCLTKEEFEIMKQHTVYGYELLKESNVNELVCLSALYHHERLNGTGYWKKKKEELPIVVQIVAVVDVFEASTSYRPYRFPKSKKAALRILKDPELFNLVMEQNVMWAFFSLPPSIIKHSINVAKLCQKIAQHFDIDDKLLFTCGLFHDIGKLYIDEQILNKRSCLTKEEFEIMKQHTVYGYELLKESNVNELVCLSALYHHERLNGTGYWKKKKEELPIVVQIVAVVDVFEASTSYRPYRFPKSKKAALRILKDPELFNLV

Organism: 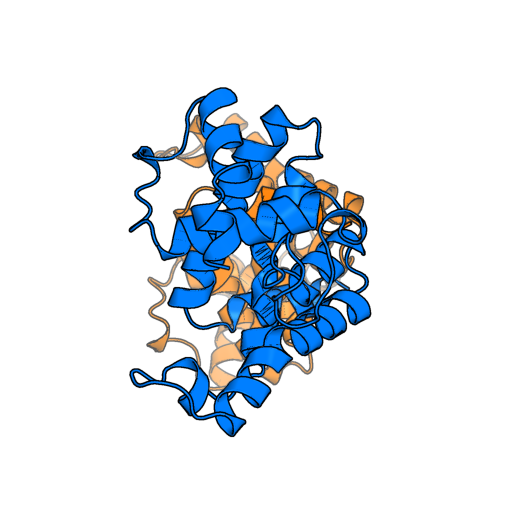Caldicellulosiruptor owensensis (strain ATCC 700167 / DSM 13100 / OL) (NCBI:txid632518)

Foldseek 3Di:
DCPLQVVLLVLDDPVVQVLLQQLLVLQLLLCVLVVHDSVVLSLLSNQLQSLCSVQDPCLVPPPDDDDPVSVVSSLCSLVSSLVSCVVVVHDNLSSVLNNDLQAFQCQPGDRRDHVVRHDPSSLLSNLSSQVSVVPVDDVVVRDPDNVRSVCSSVVNVSSVVD/DCPLQVVLLVLDDPVVQVLLQQLLVLQLLLCVLVVHDSVVLSLLSNQLQSLCSVQDPCLVPPPDDDDPVSVVSSLCSLVSSLVSCVVVVHDNLSSVLNNDLQAFQCQPGDRRDHVVRHDPSSLLSNLSSQVVVVPVDDVVPRPPDNVRSVCSSPVNVSSVRD

Secondary structure (DSSP, 8-state):
-THHHHHHHHTS-HHHHHHHHHHHHHHHHHHHHHT--HHHHHHHHHHTTGGGGGS-HHHHT--SPPPHHHHHHHHHHHHHHHHHHHHTT--HHHHHHHHHTT--TTS-SSS---GGGS-HHHHHHHHHHHHHHHTT--GGGS--SHHHHHHHHH-HHHHHH-/-THHHHHHHHTS-HHHHHHHHHHHHHHHHHHHHHT--HHHHHHHHHHTTGGGGGS-HHHHT--SPPPHHHHHHHHHHHHHHHHHHHHTT--HHHHHHHHHTT--TTS-SSS---GGGS-HHHHHHHHHHHHHHHTT--GGGS--SHHHHHHHHH-HHHHHH-

Solvent-accessible surface area (backbone atoms only — not comparable to full-atom values): 16598 Å² total; per-residue (Å²): 93,67,30,61,58,53,49,48,48,74,66,36,58,66,70,58,47,52,50,22,50,51,29,9,53,52,34,26,62,45,17,74,67,66,82,41,62,37,42,54,38,18,44,20,24,45,45,23,64,48,11,51,63,77,42,56,65,71,66,72,64,46,86,62,83,70,48,77,68,53,42,58,52,56,57,42,20,19,55,46,16,20,51,55,34,50,75,32,68,46,58,65,67,38,23,47,16,9,49,42,29,46,34,11,58,85,22,78,21,82,80,49,45,36,46,92,78,46,59,69,67,26,55,51,40,14,27,42,48,40,48,46,72,70,36,83,66,46,83,83,70,54,58,89,38,60,69,47,43,46,44,52,73,62,27,59,64,38,39,64,66,54,97,66,30,61,57,54,48,49,49,73,66,37,59,68,69,57,45,51,50,22,50,52,28,9,52,52,34,27,63,46,16,72,68,68,81,41,63,35,43,55,36,18,43,21,24,44,44,24,66,47,11,50,64,77,43,57,64,72,67,73,66,47,87,63,83,69,49,76,70,53,42,58,54,57,57,44,21,20,55,46,17,22,50,55,34,49,75,35,69,47,59,64,67,39,23,48,15,9,49,44,29,46,32,11,58,84,24,79,20,83,80,50,45,36,50,92,77,45,58,68,66,27,54,49,40,14,26,42,49,39,47,48,71,71,35,84,66,47,82,80,71,54,61,88,38,61,68,46,43,45,44,51,72,62,28,59,64,36,39,65,65,52

pLDDT: mean 87.32, std 13.46, range [45.31, 98.62]

InterPro domains:
  IPR003607 HD/PDEase domain [SM00471] (12-143)
  IPR003607 HD/PDEase domain [cd00077] (17-117)
  IPR006674 HD domain [PF01966] (17-133)
  IPR006675 HDIG domain [TIGR00277] (14-103)
  IPR037522 HD-GYP domain [PS51832] (1-162)